Protein AF-B3MUT7-F1 (afdb_monomer_lite)

Structure (mmCIF, N/CA/C/O backbone):
data_AF-B3MUT7-F1
#
_entry.id   AF-B3MUT7-F1
#
loop_
_atom_site.group_PDB
_atom_site.id
_atom_site.type_symbol
_atom_site.label_atom_id
_atom_site.label_alt_id
_atom_site.label_comp_id
_atom_site.label_asym_id
_atom_site.label_entity_id
_atom_site.label_seq_id
_atom_site.pdbx_PDB_ins_code
_atom_site.Cartn_x
_atom_site.Cartn_y
_atom_site.Cartn_z
_atom_site.occupancy
_atom_site.B_iso_or_equiv
_atom_site.auth_seq_id
_atom_site.auth_comp_id
_atom_site.auth_asym_id
_atom_site.auth_atom_id
_atom_site.pdbx_PDB_model_num
ATOM 1 N N . MET A 1 1 ? -17.069 1.556 3.441 1.00 65.88 1 MET A N 1
ATOM 2 C CA . MET A 1 1 ? -17.198 0.106 3.203 1.00 65.88 1 MET A CA 1
ATOM 3 C C . MET A 1 1 ? -17.331 -0.627 4.533 1.00 65.88 1 MET A C 1
ATOM 5 O O . MET A 1 1 ? -16.727 -0.153 5.496 1.00 65.88 1 MET A O 1
ATOM 9 N N . ASP A 1 2 ? -18.060 -1.745 4.639 1.00 76.25 2 ASP A N 1
ATOM 10 C CA . ASP A 1 2 ? -17.942 -2.588 5.842 1.00 76.25 2 ASP A CA 1
ATOM 11 C C . ASP A 1 2 ? -16.495 -3.111 5.924 1.00 76.25 2 ASP A C 1
ATOM 13 O O . ASP A 1 2 ? -15.992 -3.747 4.998 1.00 76.25 2 ASP A O 1
ATOM 17 N N . GLY A 1 3 ? -15.793 -2.845 7.031 1.00 78.06 3 GLY A N 1
ATOM 18 C CA . GLY A 1 3 ? -14.363 -3.165 7.161 1.00 78.06 3 GLY A CA 1
ATOM 19 C C . GLY A 1 3 ? -14.024 -4.652 6.986 1.00 78.06 3 GLY A C 1
ATOM 20 O O . GLY A 1 3 ? -12.907 -5.013 6.615 1.00 78.06 3 GLY A O 1
ATOM 21 N N . LEU A 1 4 ? -15.018 -5.518 7.195 1.00 78.81 4 LEU A N 1
ATOM 22 C CA . LEU A 1 4 ? -14.934 -6.948 6.914 1.00 78.81 4 LEU A CA 1
ATOM 23 C C . LEU A 1 4 ? -14.751 -7.232 5.420 1.00 78.81 4 LEU A C 1
ATOM 25 O O . LEU A 1 4 ? -13.951 -8.096 5.077 1.00 78.81 4 LEU A O 1
ATOM 29 N N . ALA A 1 5 ? -15.425 -6.493 4.536 1.00 77.62 5 ALA A N 1
ATOM 30 C CA . ALA A 1 5 ? -15.313 -6.697 3.095 1.00 77.62 5 ALA A CA 1
ATOM 31 C C . ALA A 1 5 ? -13.893 -6.403 2.599 1.00 77.62 5 ALA A C 1
ATOM 33 O O . ALA A 1 5 ? -13.324 -7.179 1.834 1.00 77.62 5 ALA A O 1
ATOM 34 N N . VAL A 1 6 ? -13.280 -5.333 3.114 1.00 78.81 6 VAL A N 1
ATOM 35 C CA . VAL A 1 6 ? -11.901 -4.962 2.770 1.00 78.81 6 VAL A CA 1
ATOM 36 C C . VAL A 1 6 ? -10.895 -5.968 3.327 1.00 78.81 6 VAL A C 1
ATOM 38 O O . VAL A 1 6 ? -9.948 -6.328 2.635 1.00 78.81 6 VAL A O 1
ATOM 41 N N . MET A 1 7 ? -11.101 -6.463 4.553 1.00 80.00 7 MET A N 1
ATOM 42 C CA . MET A 1 7 ? -10.247 -7.508 5.135 1.00 80.00 7 MET A CA 1
ATOM 43 C C . MET A 1 7 ? -10.312 -8.811 4.336 1.00 80.00 7 MET A C 1
ATOM 45 O O . MET A 1 7 ? -9.281 -9.434 4.091 1.00 80.00 7 MET A O 1
ATOM 49 N N . VAL A 1 8 ? -11.511 -9.210 3.908 1.00 80.69 8 VAL A N 1
ATOM 50 C CA . VAL A 1 8 ? -11.721 -10.408 3.090 1.00 80.69 8 VAL A CA 1
ATOM 51 C C . VAL A 1 8 ? -11.080 -10.239 1.712 1.00 80.69 8 VAL A C 1
ATOM 53 O O . VAL A 1 8 ? -10.351 -11.127 1.278 1.00 80.69 8 VAL A O 1
ATOM 56 N N . ALA A 1 9 ? -11.263 -9.087 1.059 1.00 77.94 9 ALA A N 1
ATOM 57 C CA . ALA A 1 9 ? -10.602 -8.786 -0.210 1.00 77.94 9 ALA A CA 1
ATOM 58 C C . ALA A 1 9 ? -9.069 -8.811 -0.073 1.00 77.94 9 ALA A C 1
ATOM 60 O O . ALA A 1 9 ? -8.394 -9.493 -0.839 1.00 77.94 9 ALA A O 1
ATOM 61 N N . ALA A 1 10 ? -8.516 -8.168 0.963 1.00 78.75 10 ALA A N 1
ATOM 62 C CA . ALA A 1 10 ? -7.081 -8.196 1.248 1.00 78.75 10 ALA A CA 1
ATOM 63 C C . ALA A 1 10 ? -6.559 -9.625 1.458 1.00 78.75 10 ALA A C 1
ATOM 65 O O . ALA A 1 10 ? -5.491 -9.973 0.960 1.00 78.75 10 ALA A O 1
ATOM 66 N N . PHE A 1 11 ? -7.313 -10.461 2.174 1.00 81.94 11 PHE A N 1
ATOM 67 C CA . PHE A 1 11 ? -6.962 -11.858 2.405 1.00 81.94 11 PHE A CA 1
ATOM 68 C C . PHE A 1 11 ? -6.945 -12.674 1.106 1.00 81.94 11 PHE A C 1
ATOM 70 O O . PHE A 1 11 ? -6.004 -13.432 0.875 1.00 81.94 11 PHE A O 1
ATOM 77 N N . PHE A 1 12 ? -7.924 -12.477 0.222 1.00 78.62 12 PHE A N 1
ATOM 78 C CA . PHE A 1 12 ? -7.935 -13.119 -1.095 1.00 78.62 12 PHE A CA 1
ATOM 79 C C . PHE A 1 12 ? -6.779 -12.654 -1.988 1.00 78.62 12 PHE A C 1
ATOM 81 O O . PHE A 1 12 ? -6.145 -13.486 -2.638 1.00 78.62 12 PHE A O 1
ATOM 88 N N . GLN A 1 13 ? -6.435 -11.362 -1.953 1.00 74.62 13 GLN A N 1
ATOM 89 C CA . GLN A 1 13 ? -5.255 -10.838 -2.647 1.00 74.62 13 GLN A CA 1
ATOM 90 C C . GLN A 1 13 ? -3.949 -11.450 -2.107 1.00 74.62 13 GLN A C 1
ATOM 92 O O . GLN A 1 13 ? -3.068 -11.808 -2.884 1.00 74.62 13 GLN A O 1
ATOM 97 N N . LEU A 1 14 ? -3.827 -11.607 -0.783 1.00 72.50 14 LEU A N 1
ATOM 98 C CA . LEU A 1 14 ? -2.668 -12.228 -0.123 1.00 72.50 14 LEU A CA 1
ATOM 99 C C . LEU A 1 14 ? -2.504 -13.709 -0.474 1.00 72.50 14 LEU A C 1
ATOM 101 O O . LEU A 1 14 ? -1.380 -14.196 -0.576 1.00 72.50 14 LEU A O 1
ATOM 105 N N . LEU A 1 15 ? -3.618 -14.415 -0.668 1.00 74.00 15 LEU A N 1
ATOM 106 C CA . LEU A 1 15 ? -3.629 -15.802 -1.129 1.00 74.00 15 LEU A CA 1
ATOM 107 C C . LEU A 1 15 ? -3.179 -15.946 -2.592 1.00 74.00 15 LEU A C 1
ATOM 109 O O . LEU A 1 15 ? -2.966 -17.068 -3.045 1.00 74.00 15 LEU A O 1
ATOM 113 N N . GLY A 1 16 ? -3.017 -14.840 -3.329 1.00 64.44 16 GLY A N 1
ATOM 114 C CA . GLY A 1 16 ? -2.611 -14.860 -4.734 1.00 64.44 16 GLY A CA 1
ATOM 115 C C . GLY A 1 16 ? -3.680 -15.440 -5.661 1.00 64.44 16 GLY A C 1
ATOM 116 O O . GLY A 1 16 ? -3.359 -15.901 -6.754 1.00 64.44 16 GLY A O 1
ATOM 117 N N . GLY A 1 17 ? -4.943 -15.455 -5.223 1.00 61.91 17 GLY A N 1
ATOM 118 C CA . GLY A 1 17 ? -6.057 -15.917 -6.040 1.00 61.91 17 GLY A CA 1
ATOM 119 C C . GLY A 1 17 ? -6.424 -14.864 -7.078 1.00 61.91 17 GLY A C 1
ATOM 120 O O . GLY A 1 17 ? -6.954 -13.815 -6.724 1.00 61.91 17 GLY A O 1
ATOM 121 N N . ALA A 1 18 ? -6.159 -15.145 -8.352 1.00 64.31 18 ALA A N 1
ATOM 122 C CA . ALA A 1 18 ? -6.729 -14.387 -9.458 1.00 64.31 18 ALA A CA 1
ATOM 123 C C . ALA A 1 18 ? -8.098 -15.001 -9.792 1.00 64.31 18 ALA A C 1
ATOM 125 O O . ALA A 1 18 ? -8.166 -16.144 -10.250 1.00 64.31 18 ALA A O 1
ATOM 126 N N . PHE A 1 19 ? -9.183 -14.296 -9.467 1.00 65.75 19 PHE A N 1
ATOM 127 C CA . PHE A 1 19 ? -10.543 -14.830 -9.593 1.00 65.75 19 PHE A CA 1
ATOM 128 C C . PHE A 1 19 ? -11.191 -14.445 -10.922 1.00 65.75 19 PHE A C 1
ATOM 130 O O . PHE A 1 19 ? -11.889 -15.272 -11.510 1.00 65.75 19 PHE A O 1
ATOM 137 N N . PHE A 1 20 ? -10.975 -13.214 -11.396 1.00 68.62 20 PHE A N 1
ATOM 138 C CA . PHE A 1 20 ? -11.646 -12.693 -12.590 1.00 68.62 20 PHE A CA 1
ATOM 139 C C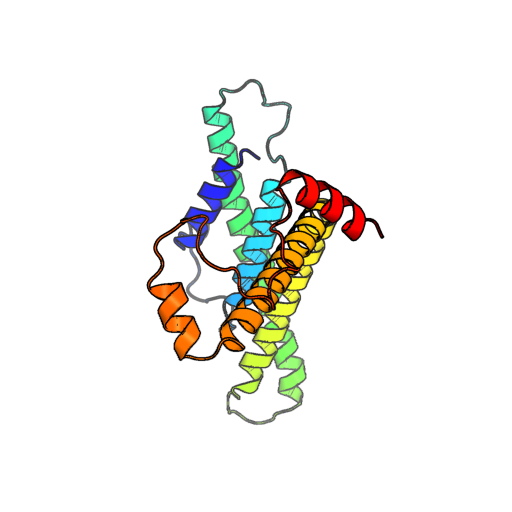 . PHE A 1 20 ? -10.743 -12.656 -13.821 1.00 68.62 20 PHE A C 1
ATOM 141 O O . PHE A 1 20 ? -11.210 -12.911 -14.930 1.00 68.62 20 PHE A O 1
ATOM 148 N N . PHE A 1 21 ? -9.455 -12.376 -13.646 1.00 67.50 21 PHE A N 1
ATOM 149 C CA . PHE A 1 21 ? -8.488 -12.284 -14.728 1.00 67.50 21 PHE A CA 1
ATOM 150 C C . PHE A 1 21 ? -7.410 -13.341 -14.539 1.00 67.50 21 PHE A C 1
ATOM 152 O O . PHE A 1 21 ? -6.617 -13.276 -13.607 1.00 67.50 21 PHE A O 1
ATOM 159 N N . ALA A 1 22 ? -7.341 -14.311 -15.453 1.00 62.62 22 ALA A N 1
ATOM 160 C CA . ALA A 1 22 ? -6.232 -15.253 -15.475 1.00 62.62 22 ALA A CA 1
ATOM 161 C C . ALA A 1 22 ? -4.920 -14.463 -15.581 1.00 62.62 22 ALA A C 1
ATOM 163 O O . ALA A 1 22 ? -4.698 -13.752 -16.564 1.00 62.62 22 ALA A O 1
ATOM 164 N N . GLN A 1 23 ? -4.073 -14.557 -14.554 1.00 57.47 23 GLN A N 1
ATOM 165 C CA . GLN A 1 23 ? -2.772 -13.907 -14.562 1.00 57.47 23 GLN A CA 1
ATOM 166 C C . GLN A 1 23 ? -1.944 -14.535 -15.676 1.00 57.47 23 GLN A C 1
ATOM 168 O O . GLN A 1 23 ? -1.456 -15.657 -15.551 1.00 57.47 23 GLN A O 1
ATOM 173 N N . THR A 1 24 ? -1.847 -13.826 -16.802 1.00 55.16 24 THR A N 1
ATOM 174 C CA . THR A 1 24 ? -1.033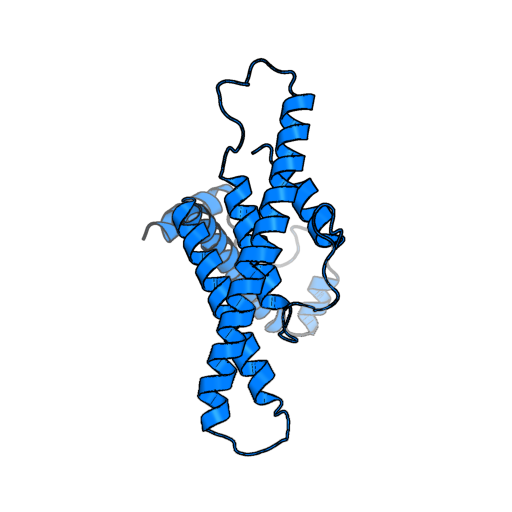 -14.252 -17.934 1.00 55.16 24 THR A CA 1
ATOM 175 C C . THR A 1 24 ? 0.389 -14.454 -17.438 1.00 55.16 24 THR A C 1
ATOM 177 O O . THR A 1 24 ? 0.919 -13.616 -16.709 1.00 55.16 24 THR A O 1
ATOM 180 N N . THR A 1 25 ? 0.984 -15.575 -17.831 1.00 51.53 25 THR A N 1
ATOM 181 C CA . THR A 1 25 ? 2.304 -16.085 -17.428 1.00 51.53 25 THR A CA 1
ATOM 182 C C . THR A 1 25 ? 3.441 -15.057 -17.556 1.00 51.53 25 THR A C 1
ATOM 184 O O . THR A 1 25 ? 4.493 -15.209 -16.934 1.00 51.53 25 THR A O 1
ATOM 187 N N . ASP A 1 26 ? 3.204 -13.966 -18.283 1.00 51.81 26 ASP A N 1
ATOM 188 C CA . ASP A 1 26 ? 4.012 -12.753 -18.299 1.00 51.81 26 ASP A CA 1
ATOM 189 C C . ASP A 1 26 ? 3.850 -11.969 -16.991 1.00 51.81 26 ASP A C 1
ATOM 191 O O . ASP A 1 26 ? 3.145 -10.955 -16.924 1.00 51.81 26 ASP A O 1
ATOM 195 N N . ARG A 1 27 ? 4.526 -12.435 -15.932 1.00 58.62 27 ARG A N 1
ATOM 196 C CA . ARG A 1 27 ? 4.729 -11.648 -14.709 1.00 58.62 27 ARG A CA 1
ATOM 197 C C . ARG A 1 27 ? 5.101 -10.217 -15.097 1.00 58.62 27 ARG A C 1
ATOM 199 O O . ARG A 1 27 ? 6.040 -10.008 -15.867 1.00 58.62 27 ARG A O 1
ATOM 206 N N . CYS A 1 28 ? 4.329 -9.252 -14.602 1.00 63.16 28 CYS A N 1
ATOM 207 C CA . CYS A 1 28 ? 4.547 -7.832 -14.840 1.00 63.16 28 CYS A CA 1
ATOM 208 C C . CYS A 1 28 ? 5.970 -7.469 -14.428 1.00 63.16 28 CYS A C 1
ATOM 210 O O . CYS A 1 28 ? 6.208 -7.359 -13.243 1.00 63.16 28 CYS A O 1
ATOM 212 N N . SER A 1 29 ? 6.873 -7.344 -15.411 1.00 58.25 29 SER A N 1
ATOM 213 C CA . SER A 1 29 ? 8.315 -7.097 -15.268 1.00 58.25 29 SER A CA 1
ATOM 214 C C . SER A 1 29 ? 9.046 -8.026 -14.266 1.00 58.25 29 SER A C 1
ATOM 216 O O . SER A 1 29 ? 8.493 -8.529 -13.297 1.00 58.25 29 SER A O 1
ATOM 218 N N . PRO A 1 30 ? 10.347 -8.304 -14.427 1.00 59.12 30 PRO A N 1
ATOM 219 C CA . PRO A 1 30 ? 11.094 -9.013 -13.388 1.00 59.12 30 PRO A CA 1
ATOM 220 C C . PRO A 1 30 ? 11.340 -8.169 -12.125 1.00 59.12 30 PRO A C 1
ATOM 222 O O . PRO A 1 30 ? 12.111 -8.612 -11.287 1.00 59.12 30 PRO A O 1
ATOM 225 N N . ALA A 1 31 ? 10.775 -6.964 -11.994 1.00 59.97 31 ALA A N 1
ATOM 226 C CA . ALA A 1 31 ? 11.121 -6.000 -10.952 1.00 59.97 31 ALA A CA 1
ATOM 227 C C . ALA A 1 31 ? 10.665 -6.451 -9.541 1.00 59.97 31 ALA A C 1
ATOM 229 O O . ALA A 1 31 ? 9.773 -7.291 -9.395 1.00 59.97 31 ALA A O 1
ATOM 230 N N . PRO A 1 32 ? 11.295 -5.933 -8.466 1.00 60.66 32 PRO A N 1
ATOM 231 C CA . PRO A 1 32 ? 10.998 -6.362 -7.103 1.00 60.66 32 PRO A CA 1
ATOM 232 C C . PRO A 1 32 ? 9.542 -6.084 -6.712 1.00 60.66 32 PRO A C 1
ATOM 234 O O . PRO A 1 32 ? 9.029 -4.976 -6.867 1.00 60.66 32 PRO A O 1
ATOM 237 N N . THR A 1 33 ? 8.908 -7.077 -6.087 1.00 71.38 33 THR A N 1
ATOM 238 C CA . THR A 1 33 ? 7.478 -7.067 -5.736 1.00 71.38 33 THR A CA 1
ATOM 239 C C . THR A 1 33 ? 7.071 -5.958 -4.762 1.00 71.38 33 THR A C 1
ATOM 241 O O . THR A 1 33 ? 5.884 -5.672 -4.636 1.00 71.38 33 THR A O 1
ATOM 244 N N . LEU A 1 34 ? 8.017 -5.289 -4.095 1.00 74.00 34 LEU A N 1
ATOM 245 C CA . LEU A 1 34 ? 7.761 -4.244 -3.094 1.00 74.00 34 LEU A CA 1
ATOM 246 C C . LEU A 1 34 ? 6.860 -3.105 -3.599 1.00 74.00 34 LEU A C 1
ATOM 248 O O . LEU A 1 34 ? 6.006 -2.640 -2.847 1.00 74.00 34 LEU A O 1
ATOM 252 N N . GLY A 1 35 ? 7.013 -2.672 -4.855 1.00 77.50 35 GLY A N 1
ATOM 253 C CA . GLY A 1 35 ? 6.156 -1.628 -5.427 1.00 77.50 35 GLY A CA 1
ATOM 254 C C . GLY A 1 35 ? 4.689 -2.063 -5.509 1.00 77.50 35 GLY A C 1
ATOM 255 O O . GLY A 1 35 ? 3.797 -1.322 -5.093 1.00 77.50 35 GLY A O 1
ATOM 256 N N . SER A 1 36 ? 4.447 -3.305 -5.945 1.00 80.88 36 SER A N 1
ATOM 257 C CA . SER A 1 36 ? 3.094 -3.864 -6.056 1.00 80.88 36 SER A CA 1
ATOM 258 C C . SER A 1 36 ? 2.392 -3.935 -4.699 1.00 80.88 36 SER A C 1
ATOM 260 O O . SER A 1 36 ? 1.214 -3.606 -4.599 1.00 80.88 36 SER A O 1
ATOM 262 N N . TRP A 1 37 ? 3.129 -4.250 -3.628 1.00 81.31 37 TRP A N 1
ATOM 263 C CA . TRP A 1 37 ? 2.605 -4.257 -2.262 1.00 81.31 37 TRP A CA 1
ATOM 264 C C . TRP A 1 37 ? 2.175 -2.867 -1.793 1.00 81.31 37 TRP A C 1
ATOM 266 O O . TRP A 1 37 ? 1.125 -2.732 -1.166 1.00 81.31 37 TRP A O 1
ATOM 276 N N . LEU A 1 38 ? 2.955 -1.827 -2.106 1.00 83.88 38 LEU A N 1
ATOM 277 C CA . LEU A 1 38 ? 2.588 -0.448 -1.774 1.00 83.88 38 LEU A CA 1
ATOM 278 C C . LEU A 1 38 ? 1.341 0.003 -2.531 1.00 83.88 38 LEU A C 1
ATOM 280 O O . LEU A 1 38 ? 0.463 0.634 -1.944 1.00 83.88 38 LEU A O 1
ATOM 284 N N . PHE A 1 39 ? 1.238 -0.349 -3.810 1.00 83.94 39 PHE A N 1
ATOM 285 C CA . PHE A 1 39 ? 0.062 -0.038 -4.614 1.00 83.94 39 PHE A CA 1
ATOM 286 C C . PHE A 1 39 ? -1.185 -0.800 -4.143 1.00 83.94 39 PHE A C 1
ATOM 288 O O . PHE A 1 39 ? -2.271 -0.227 -4.042 1.00 83.94 39 PHE A O 1
ATOM 295 N N . LEU A 1 40 ? -1.036 -2.073 -3.781 1.00 83.56 40 LEU A N 1
ATOM 296 C CA . LEU A 1 40 ? -2.104 -2.886 -3.196 1.00 83.56 40 LEU A CA 1
ATOM 297 C C . LEU A 1 40 ? -2.571 -2.274 -1.865 1.00 83.56 40 LEU A C 1
ATOM 299 O O . LEU A 1 40 ? -3.764 -2.100 -1.628 1.00 83.56 40 LEU A O 1
ATOM 303 N N . LEU A 1 41 ? -1.637 -1.836 -1.021 1.00 83.88 41 LEU A N 1
ATOM 304 C CA . LEU A 1 41 ? -1.976 -1.137 0.215 1.00 83.88 41 LEU A CA 1
ATOM 305 C C . LEU A 1 41 ? -2.708 0.189 -0.053 1.00 83.88 41 LEU A C 1
ATOM 307 O O . LEU A 1 41 ? -3.669 0.507 0.648 1.00 83.88 41 LEU A O 1
ATOM 311 N N . ALA A 1 42 ? -2.280 0.951 -1.063 1.00 86.00 42 ALA A N 1
ATOM 312 C CA . ALA A 1 42 ? -2.922 2.204 -1.455 1.00 86.00 42 ALA A CA 1
ATOM 313 C C . ALA A 1 42 ? -4.360 1.979 -1.933 1.00 86.00 42 ALA A C 1
ATOM 315 O O . ALA A 1 42 ? -5.277 2.658 -1.479 1.00 86.00 42 ALA A O 1
ATOM 316 N N . THR A 1 43 ? -4.570 0.990 -2.797 1.00 85.25 43 THR A N 1
ATOM 317 C CA . THR A 1 43 ? -5.901 0.640 -3.309 1.00 85.25 43 THR A CA 1
ATOM 318 C C . THR A 1 43 ? -6.817 0.129 -2.201 1.00 85.25 43 THR A C 1
ATOM 320 O O . THR A 1 43 ? -7.944 0.599 -2.099 1.00 85.25 43 THR A O 1
ATOM 323 N N . LEU A 1 44 ? -6.335 -0.725 -1.292 1.00 84.50 44 LEU A N 1
ATOM 324 C CA . LEU A 1 44 ? -7.103 -1.146 -0.113 1.00 84.50 44 LEU A CA 1
ATOM 325 C C . LEU A 1 44 ? -7.520 0.035 0.768 1.00 84.50 44 LEU A C 1
ATOM 327 O O . LEU A 1 44 ? -8.649 0.081 1.251 1.00 84.50 44 LEU A O 1
ATOM 331 N N . ARG A 1 45 ? -6.617 0.998 0.982 1.00 83.06 45 ARG A N 1
ATOM 332 C CA . ARG A 1 45 ? -6.921 2.211 1.752 1.00 83.06 45 ARG A CA 1
ATOM 333 C C . ARG A 1 45 ? -7.963 3.079 1.068 1.00 83.06 45 ARG A C 1
ATOM 335 O O . ARG A 1 45 ? -8.868 3.555 1.742 1.00 83.06 45 ARG A O 1
ATOM 342 N N . TYR A 1 46 ? -7.854 3.237 -0.245 1.00 84.81 46 TYR A N 1
ATOM 343 C CA . TYR A 1 46 ? -8.851 3.937 -1.040 1.00 84.81 46 TYR A CA 1
ATOM 344 C C . TYR A 1 46 ? -10.221 3.250 -0.951 1.00 84.81 46 TYR A C 1
ATOM 346 O O . TYR A 1 46 ? -11.216 3.900 -0.648 1.00 84.81 46 TYR A O 1
ATOM 354 N N . LEU A 1 47 ? -10.274 1.925 -1.124 1.00 84.06 47 LEU A N 1
ATOM 355 C CA . LEU A 1 47 ? -11.516 1.154 -1.021 1.00 84.06 47 LEU A CA 1
ATOM 356 C C . LEU A 1 47 ? -12.138 1.214 0.376 1.00 84.06 47 LEU A C 1
ATOM 358 O O . LEU A 1 47 ? -13.357 1.201 0.500 1.00 84.06 47 LEU A O 1
ATOM 362 N N . TRP A 1 48 ? -11.322 1.285 1.429 1.00 82.31 48 TRP A N 1
ATOM 363 C CA . TRP A 1 48 ? -11.827 1.423 2.793 1.00 82.31 48 TRP A CA 1
ATOM 364 C C . TRP A 1 48 ? -12.637 2.710 2.980 1.00 82.31 48 TRP A C 1
ATOM 366 O O . TRP A 1 48 ? -13.683 2.692 3.636 1.00 82.31 48 TRP A O 1
ATOM 376 N N . ASP A 1 49 ? -12.154 3.806 2.398 1.00 81.56 49 ASP A N 1
ATOM 377 C CA . ASP A 1 49 ? -12.762 5.130 2.515 1.00 81.56 49 ASP A CA 1
ATOM 378 C C . ASP A 1 49 ? -13.958 5.306 1.568 1.00 81.56 49 ASP A C 1
ATOM 380 O O . ASP A 1 49 ? -14.991 5.874 1.930 1.00 81.56 49 ASP A O 1
ATOM 384 N N . VAL A 1 50 ? -13.874 4.736 0.365 1.00 81.06 50 VAL A N 1
ATOM 385 C CA . VAL A 1 50 ? -14.946 4.834 -0.625 1.00 81.06 50 VAL A CA 1
ATOM 386 C C . VAL A 1 50 ? -16.140 3.960 -0.233 1.00 81.06 50 VAL A C 1
ATOM 388 O O . VAL A 1 50 ? -16.058 2.749 -0.026 1.00 81.06 50 VAL A O 1
ATOM 391 N N . SER A 1 51 ? -17.317 4.578 -0.181 1.00 76.31 51 SER A N 1
ATOM 392 C CA . SER A 1 51 ? -18.593 3.865 -0.117 1.00 76.31 51 SER A CA 1
ATOM 393 C C . SER A 1 51 ? -19.048 3.529 -1.538 1.00 76.31 51 SER A C 1
ATOM 395 O O . SER A 1 51 ? -19.685 4.329 -2.211 1.00 76.31 51 SER A O 1
ATOM 397 N N . ILE A 1 52 ? -18.696 2.330 -2.013 1.00 73.69 52 ILE A N 1
ATOM 398 C CA . ILE A 1 52 ? -19.066 1.864 -3.364 1.00 73.69 52 ILE A CA 1
ATOM 399 C C . ILE A 1 52 ? -20.588 1.677 -3.490 1.00 73.69 52 ILE A C 1
ATOM 401 O O . ILE A 1 52 ? -21.146 1.766 -4.582 1.00 73.69 52 ILE A O 1
ATOM 405 N N . TYR A 1 53 ? -21.280 1.428 -2.376 1.00 75.56 53 TYR A N 1
ATOM 406 C CA . TYR A 1 53 ? -22.699 1.106 -2.398 1.00 75.56 53 TYR A CA 1
ATOM 407 C C . TYR A 1 53 ? -23.587 2.361 -2.541 1.00 75.56 53 TYR A C 1
ATOM 409 O O . TYR A 1 53 ? -23.581 3.215 -1.648 1.00 75.56 53 TYR A O 1
ATOM 417 N N . PRO A 1 54 ? -24.403 2.485 -3.609 1.00 74.25 54 PRO A N 1
ATOM 418 C CA . PRO A 1 54 ? -25.279 3.636 -3.787 1.00 74.25 54 PRO A CA 1
ATOM 419 C C . PRO A 1 54 ? -26.383 3.645 -2.726 1.00 74.25 54 PRO A C 1
ATOM 421 O O . PRO A 1 54 ? -27.087 2.649 -2.544 1.00 74.25 54 PRO A O 1
ATOM 424 N N . GLN A 1 55 ? -26.632 4.804 -2.107 1.00 76.75 55 GLN A N 1
ATOM 425 C CA . GLN A 1 55 ? -27.699 4.969 -1.104 1.00 76.75 55 GLN A CA 1
ATOM 426 C C . GLN A 1 55 ? -29.090 4.549 -1.615 1.00 76.75 55 GLN A C 1
ATOM 428 O O . GLN A 1 55 ? -29.955 4.165 -0.832 1.00 76.75 55 GLN A O 1
ATOM 433 N N . ARG A 1 56 ? -29.308 4.558 -2.936 1.00 77.50 56 ARG A N 1
ATOM 434 C CA . ARG A 1 56 ? -30.583 4.184 -3.562 1.00 77.50 56 ARG A CA 1
ATOM 435 C C . ARG A 1 56 ? -30.952 2.702 -3.381 1.00 77.50 56 ARG A C 1
ATOM 437 O O . ARG A 1 56 ? -32.134 2.367 -3.405 1.00 77.50 56 ARG A O 1
ATOM 444 N N . PHE A 1 57 ? -29.976 1.819 -3.163 1.00 76.25 57 PHE A N 1
ATOM 445 C CA . PHE A 1 57 ? -30.204 0.376 -3.002 1.00 76.25 57 PHE A CA 1
ATOM 446 C C . PHE A 1 57 ? -30.170 -0.090 -1.541 1.00 76.25 57 PHE A C 1
ATOM 448 O O . PHE A 1 57 ? -30.072 -1.285 -1.269 1.00 76.25 57 PHE A O 1
ATOM 455 N N . ASN A 1 58 ? -30.288 0.832 -0.583 1.00 78.75 58 ASN A N 1
ATOM 456 C CA . ASN A 1 58 ? -30.226 0.525 0.852 1.00 78.75 58 ASN A CA 1
ATOM 457 C C . ASN A 1 58 ? -31.459 -0.242 1.387 1.00 78.75 58 ASN A C 1
ATOM 459 O O . ASN A 1 58 ? -31.577 -0.477 2.583 1.00 78.75 58 ASN A O 1
ATOM 463 N N . HIS A 1 59 ? -32.401 -0.604 0.510 1.00 84.00 59 HIS A N 1
ATOM 464 C CA . HIS A 1 59 ? -33.606 -1.367 0.843 1.00 84.00 59 HIS A CA 1
ATOM 465 C C . HIS A 1 59 ? -33.392 -2.891 0.801 1.00 84.00 59 HIS A C 1
ATOM 467 O O . HIS A 1 59 ? -34.264 -3.641 1.234 1.00 84.00 59 HIS A O 1
ATOM 473 N N . MET A 1 60 ? -32.265 -3.365 0.260 1.00 83.06 60 MET A N 1
ATOM 474 C CA . MET A 1 60 ? -31.937 -4.792 0.222 1.00 83.06 60 MET A CA 1
ATOM 475 C C . MET A 1 60 ? -31.384 -5.287 1.562 1.00 83.06 60 MET A C 1
ATOM 477 O O . MET A 1 60 ? -30.845 -4.528 2.363 1.00 83.06 60 MET A O 1
ATOM 481 N N . GLY A 1 61 ? -31.510 -6.594 1.807 1.00 87.38 61 GLY A N 1
ATOM 482 C CA . GLY A 1 61 ? -30.991 -7.220 3.019 1.00 87.38 61 GLY A CA 1
ATOM 483 C C . GLY A 1 61 ? -29.473 -7.058 3.150 1.00 87.38 61 GLY A C 1
ATOM 484 O O . GLY A 1 61 ? -28.734 -7.207 2.176 1.00 87.38 61 GLY A O 1
ATOM 485 N N . ARG A 1 62 ? -29.006 -6.830 4.383 1.00 83.88 62 ARG A N 1
ATOM 486 C CA . ARG A 1 62 ? -27.592 -6.567 4.709 1.00 83.88 62 ARG A CA 1
ATOM 487 C C . ARG A 1 62 ? -26.617 -7.607 4.140 1.00 83.88 62 ARG A C 1
ATOM 489 O O . ARG A 1 62 ? -25.518 -7.254 3.733 1.00 83.88 62 ARG A O 1
ATOM 496 N N . GLY A 1 63 ? -27.021 -8.879 4.073 1.00 85.69 63 GLY A N 1
ATOM 497 C CA . GLY A 1 63 ? -26.193 -9.948 3.503 1.00 85.69 63 GLY A CA 1
ATOM 498 C C . GLY A 1 63 ? -25.927 -9.786 2.002 1.00 85.69 63 GLY A C 1
ATOM 499 O O . GLY A 1 63 ? -24.794 -9.956 1.561 1.00 85.69 63 GLY A O 1
ATOM 500 N N . TRP A 1 64 ? -26.942 -9.398 1.224 1.00 85.94 64 TRP A N 1
ATOM 501 C CA . TRP A 1 64 ? -26.797 -9.156 -0.216 1.00 85.94 64 TRP A CA 1
ATOM 502 C C . TRP A 1 64 ? -25.938 -7.927 -0.501 1.00 85.94 64 TRP A C 1
ATOM 504 O O . TRP A 1 64 ? -25.073 -7.970 -1.373 1.00 85.94 64 TRP A O 1
ATOM 514 N N . GLN A 1 65 ? -26.130 -6.863 0.278 1.00 84.69 65 GLN A N 1
ATOM 515 C CA . GLN A 1 65 ? -25.307 -5.659 0.202 1.00 84.69 65 GLN A CA 1
ATOM 516 C C . GLN A 1 65 ? -23.828 -5.976 0.451 1.00 84.69 65 GLN A C 1
ATOM 518 O O . GLN A 1 65 ? -22.980 -5.609 -0.359 1.00 84.69 65 GLN A O 1
ATOM 523 N N . LEU A 1 66 ? -23.533 -6.728 1.516 1.00 84.38 66 LEU A N 1
ATOM 524 C CA . LEU A 1 66 ? -22.171 -7.129 1.866 1.00 84.38 66 LEU A CA 1
ATOM 525 C C . LEU A 1 66 ? -21.548 -8.037 0.795 1.00 84.38 66 LEU A C 1
ATOM 527 O O . LEU A 1 66 ? -20.369 -7.900 0.480 1.00 84.38 66 LEU A O 1
ATOM 531 N N . MET A 1 67 ? -22.335 -8.925 0.182 1.00 85.56 67 MET A N 1
ATOM 532 C CA . MET A 1 67 ? -21.846 -9.777 -0.903 1.00 85.56 67 MET A CA 1
ATOM 533 C C . MET A 1 67 ? -21.462 -8.986 -2.153 1.00 85.56 67 MET A C 1
ATOM 535 O O . MET A 1 67 ? -20.383 -9.202 -2.703 1.00 85.56 67 MET A O 1
ATOM 539 N N . ILE A 1 68 ? -22.311 -8.047 -2.575 1.00 86.62 68 ILE A N 1
ATOM 540 C CA . ILE A 1 68 ? -22.024 -7.168 -3.717 1.00 86.62 68 ILE A CA 1
ATOM 541 C C . ILE A 1 68 ? -20.799 -6.300 -3.419 1.00 86.62 68 ILE A C 1
ATOM 543 O O . ILE A 1 68 ? -19.939 -6.135 -4.280 1.00 86.62 68 ILE A O 1
ATOM 547 N N . GLU A 1 69 ? -20.696 -5.785 -2.194 1.00 86.69 69 GLU A N 1
ATOM 548 C CA . GLU A 1 69 ? -19.575 -4.961 -1.753 1.00 86.69 69 GLU A CA 1
ATOM 549 C C . GLU A 1 69 ? -18.249 -5.736 -1.794 1.00 86.69 69 GLU A C 1
ATOM 551 O O . GLU A 1 69 ? -17.276 -5.219 -2.336 1.00 86.69 69 GLU A O 1
ATOM 556 N N . ILE A 1 70 ? -18.214 -6.994 -1.330 1.00 85.12 70 ILE A N 1
ATOM 557 C CA . ILE A 1 70 ? -17.028 -7.866 -1.427 1.00 85.12 70 ILE A CA 1
ATOM 558 C C . ILE A 1 70 ? -16.644 -8.127 -2.885 1.00 85.12 70 ILE A C 1
ATOM 560 O O . ILE A 1 70 ? -15.477 -7.980 -3.244 1.00 85.12 70 ILE A O 1
ATOM 564 N N . VAL A 1 71 ? -17.604 -8.513 -3.730 1.00 87.19 71 VAL A N 1
ATOM 565 C CA . VAL A 1 71 ? -17.331 -8.837 -5.140 1.00 87.19 71 VAL A CA 1
ATOM 566 C C . VAL A 1 71 ? -16.809 -7.609 -5.884 1.00 87.19 71 VAL A C 1
ATOM 568 O O . VAL A 1 71 ? -15.806 -7.701 -6.590 1.00 87.19 71 VAL A O 1
ATOM 571 N N . ALA A 1 72 ? -17.432 -6.448 -5.674 1.00 86.31 72 ALA A N 1
ATOM 572 C CA . ALA A 1 72 ? -16.966 -5.188 -6.238 1.00 86.31 72 ALA A CA 1
ATOM 573 C C . ALA A 1 72 ? -15.574 -4.805 -5.711 1.00 86.31 72 ALA A C 1
ATOM 575 O O . ALA A 1 72 ? -14.751 -4.324 -6.487 1.00 86.31 72 ALA A O 1
ATOM 576 N N . ALA A 1 73 ? -15.286 -5.051 -4.426 1.00 86.56 73 ALA A N 1
ATOM 577 C CA . ALA A 1 73 ? -13.967 -4.809 -3.843 1.00 86.56 73 ALA A CA 1
ATOM 578 C C . ALA A 1 73 ? -12.885 -5.612 -4.561 1.00 86.56 73 ALA A C 1
ATOM 580 O O . ALA A 1 73 ? -11.915 -5.046 -5.057 1.00 86.56 73 ALA A O 1
ATOM 581 N N . ILE A 1 74 ? -13.078 -6.931 -4.631 1.00 86.00 74 ILE A N 1
ATOM 582 C CA . ILE A 1 74 ? -12.124 -7.860 -5.238 1.00 86.00 74 ILE A CA 1
ATOM 583 C C . ILE A 1 74 ? -11.906 -7.475 -6.700 1.00 86.00 74 ILE A C 1
ATOM 585 O O . ILE A 1 74 ? -10.763 -7.322 -7.125 1.00 86.00 74 ILE A O 1
ATOM 589 N N . PHE A 1 75 ? -12.993 -7.220 -7.433 1.00 87.12 75 PHE A N 1
ATOM 590 C CA . PHE A 1 75 ? -12.930 -6.816 -8.833 1.00 87.12 75 PHE A CA 1
ATOM 591 C C . PHE A 1 75 ? -12.149 -5.511 -9.037 1.00 87.12 75 PHE A C 1
ATOM 593 O O . PHE A 1 75 ? -11.289 -5.444 -9.911 1.00 87.12 75 PHE A O 1
ATOM 600 N N . LEU A 1 76 ? -12.401 -4.477 -8.227 1.00 87.38 76 LEU A N 1
ATOM 601 C CA . LEU A 1 76 ? -11.695 -3.197 -8.342 1.00 87.38 76 LEU A CA 1
ATOM 602 C C . LEU A 1 76 ? -10.213 -3.313 -7.989 1.00 87.38 76 LEU A C 1
ATOM 604 O O . LEU A 1 76 ? -9.388 -2.705 -8.671 1.00 87.38 76 LEU A O 1
ATOM 608 N N . VAL A 1 77 ? -9.856 -4.080 -6.954 1.00 86.44 77 VAL A N 1
ATOM 609 C CA . VAL A 1 77 ? -8.444 -4.285 -6.592 1.00 86.44 77 VAL A CA 1
ATOM 610 C C . VAL A 1 77 ? -7.733 -5.091 -7.679 1.00 86.44 77 VAL A C 1
ATOM 612 O O . VAL A 1 77 ? -6.624 -4.739 -8.082 1.00 86.44 77 VAL A O 1
ATOM 615 N N . GLU A 1 78 ? -8.366 -6.136 -8.208 1.00 85.19 78 GLU A N 1
ATOM 616 C CA . GLU A 1 78 ? -7.812 -6.938 -9.301 1.00 85.19 78 GLU A CA 1
ATOM 617 C C . GLU A 1 78 ? -7.631 -6.100 -10.575 1.00 85.19 78 GLU A C 1
ATOM 619 O O . GLU A 1 78 ? -6.548 -6.085 -11.157 1.00 85.19 78 GLU A O 1
ATOM 624 N N . LEU A 1 79 ? -8.632 -5.301 -10.951 1.00 86.31 79 LEU A N 1
ATOM 625 C CA . LEU A 1 79 ? -8.549 -4.390 -12.092 1.00 86.31 79 LEU A CA 1
ATOM 626 C C . LEU A 1 79 ? -7.456 -3.333 -11.892 1.00 86.31 79 LEU A C 1
ATOM 628 O O . LEU A 1 79 ? -6.657 -3.097 -12.798 1.00 86.31 79 LEU A O 1
ATOM 632 N N . ALA A 1 80 ? -7.372 -2.720 -10.710 1.00 85.94 80 ALA A N 1
ATOM 633 C CA . ALA A 1 80 ? -6.352 -1.719 -10.417 1.00 85.94 80 ALA A CA 1
ATOM 634 C C . ALA A 1 80 ? -4.938 -2.318 -10.474 1.00 85.94 80 ALA A C 1
ATOM 636 O O . ALA A 1 80 ? -4.037 -1.737 -11.075 1.00 85.94 80 ALA A O 1
ATOM 637 N N . THR A 1 81 ? -4.727 -3.488 -9.876 1.00 81.94 81 THR A N 1
ATOM 638 C CA . THR A 1 81 ? -3.412 -4.148 -9.882 1.00 81.94 81 THR A CA 1
ATOM 639 C C . THR A 1 81 ? -3.016 -4.640 -11.279 1.00 81.94 81 THR A C 1
ATOM 641 O O . THR A 1 81 ? -1.867 -4.478 -11.682 1.00 81.94 81 THR A O 1
ATOM 644 N N . MET A 1 82 ? -3.954 -5.159 -12.071 1.00 82.19 82 MET A N 1
ATOM 645 C CA . MET A 1 82 ? -3.655 -5.646 -13.421 1.00 82.19 82 MET A CA 1
ATOM 646 C C . MET A 1 82 ? -3.504 -4.532 -14.455 1.00 82.19 82 MET A C 1
ATOM 648 O O . MET A 1 82 ? -2.536 -4.521 -15.206 1.00 82.19 82 MET A O 1
ATOM 652 N N . PHE A 1 83 ? -4.444 -3.592 -14.532 1.00 83.88 83 PHE A N 1
ATOM 653 C CA . PHE A 1 83 ? -4.419 -2.572 -15.583 1.00 83.88 83 PHE A CA 1
ATOM 654 C C . PHE A 1 83 ? -3.566 -1.369 -15.197 1.00 83.88 83 PHE A C 1
ATOM 656 O O . PHE A 1 83 ? -2.727 -0.930 -15.983 1.00 83.88 83 PHE A O 1
ATOM 663 N N . ILE A 1 84 ? -3.764 -0.835 -13.989 1.00 87.00 84 ILE A N 1
ATOM 664 C CA . ILE A 1 84 ? -3.101 0.404 -13.571 1.00 87.00 84 ILE A CA 1
ATOM 665 C C . ILE A 1 84 ? -1.657 0.097 -13.182 1.00 87.00 84 ILE A C 1
ATOM 667 O O . ILE A 1 84 ? -0.735 0.667 -13.763 1.00 87.00 84 ILE A O 1
ATOM 671 N N . TRP A 1 85 ? -1.438 -0.828 -12.243 1.00 87.25 85 TRP A N 1
ATOM 672 C CA . TRP A 1 85 ? -0.088 -1.092 -11.744 1.00 87.25 85 TRP A CA 1
ATOM 673 C C . TRP A 1 85 ? 0.819 -1.717 -12.803 1.00 87.25 85 TRP A C 1
ATOM 675 O O . TRP A 1 85 ? 1.880 -1.160 -13.076 1.00 87.25 85 TRP A O 1
ATOM 685 N N . CYS A 1 86 ? 0.407 -2.802 -13.467 1.00 84.94 86 CYS A N 1
ATOM 686 C CA . CYS A 1 86 ? 1.259 -3.399 -14.500 1.00 84.94 86 CYS A CA 1
ATOM 687 C C . CYS A 1 86 ? 1.478 -2.478 -15.709 1.00 84.94 86 CYS A C 1
ATOM 689 O O . CYS A 1 86 ? 2.548 -2.528 -16.317 1.00 84.94 86 CYS A O 1
ATOM 691 N N . GLY A 1 87 ? 0.506 -1.626 -16.059 1.00 85.69 87 GLY A N 1
ATOM 692 C CA . GLY A 1 87 ? 0.681 -0.603 -17.092 1.00 85.69 87 GLY A CA 1
ATOM 693 C C . GLY A 1 87 ? 1.763 0.409 -16.711 1.00 85.69 87 GLY A C 1
ATOM 694 O O . GLY A 1 87 ? 2.691 0.642 -17.485 1.00 85.69 87 GLY A O 1
ATOM 695 N N . ILE A 1 88 ? 1.691 0.942 -15.487 1.00 86.12 88 ILE A N 1
ATOM 696 C CA . ILE A 1 88 ? 2.693 1.863 -14.935 1.00 86.12 88 ILE A CA 1
ATOM 697 C C . ILE A 1 88 ? 4.064 1.189 -14.850 1.00 86.12 88 ILE A C 1
ATOM 699 O O . ILE A 1 88 ? 5.065 1.783 -15.233 1.00 86.12 88 ILE A O 1
ATOM 703 N N . GLU A 1 89 ? 4.130 -0.054 -14.384 1.00 85.56 89 GLU A N 1
ATOM 704 C CA . GLU A 1 89 ? 5.384 -0.786 -14.231 1.00 85.56 89 GLU A CA 1
ATOM 705 C C . GLU A 1 89 ? 6.063 -1.060 -15.577 1.00 85.56 89 GLU A C 1
ATOM 707 O O . GLU A 1 89 ? 7.264 -0.827 -15.718 1.00 85.56 89 GLU A O 1
ATOM 712 N N . ARG A 1 90 ? 5.299 -1.485 -16.593 1.00 84.44 90 ARG A N 1
ATOM 713 C CA . ARG A 1 90 ? 5.810 -1.651 -17.962 1.00 84.44 90 ARG A CA 1
ATOM 714 C C . ARG A 1 90 ? 6.293 -0.328 -18.543 1.00 84.44 90 ARG A C 1
ATOM 716 O O . ARG A 1 90 ? 7.359 -0.297 -19.149 1.00 84.44 90 ARG A O 1
ATOM 723 N N . PHE A 1 91 ? 5.544 0.751 -18.325 1.00 86.19 91 PHE A N 1
ATOM 724 C CA . PHE A 1 91 ? 5.926 2.085 -18.779 1.00 86.19 91 PHE A CA 1
ATOM 725 C C . PHE A 1 91 ? 7.219 2.570 -18.108 1.00 86.19 91 PHE A C 1
ATOM 727 O O . PHE A 1 91 ? 8.151 2.977 -18.794 1.00 86.19 91 PHE A O 1
ATOM 734 N N . LEU A 1 92 ? 7.324 2.455 -16.780 1.00 86.19 92 LEU A N 1
ATOM 735 C CA . LEU A 1 92 ? 8.517 2.838 -16.019 1.00 86.19 92 LEU A CA 1
ATOM 736 C C . LEU A 1 92 ? 9.734 1.996 -16.402 1.00 86.19 92 LEU A C 1
ATOM 738 O O . LEU A 1 92 ? 10.831 2.534 -16.541 1.00 86.19 92 LEU A O 1
ATOM 742 N N . PHE A 1 93 ? 9.559 0.685 -16.584 1.00 83.06 93 PHE A N 1
ATOM 743 C CA . PHE A 1 93 ? 10.641 -0.203 -17.000 1.00 83.06 93 PHE A CA 1
ATOM 744 C C . PHE A 1 93 ? 11.103 0.093 -18.432 1.00 83.06 93 PHE A C 1
ATOM 746 O O . PHE A 1 93 ? 12.306 0.151 -18.675 1.00 83.06 93 PHE A O 1
ATOM 753 N N . GLY A 1 94 ? 10.170 0.337 -19.359 1.00 83.19 94 GLY A N 1
ATOM 754 C CA . GLY A 1 94 ? 10.479 0.772 -20.723 1.00 83.19 94 GLY A CA 1
ATOM 755 C C . GLY A 1 94 ? 11.262 2.083 -20.738 1.00 83.19 94 GLY A C 1
ATOM 756 O O . GLY A 1 94 ? 12.345 2.139 -21.307 1.00 83.19 94 GLY A O 1
ATOM 757 N N . LEU A 1 95 ? 10.781 3.088 -20.004 1.00 84.44 95 LEU A N 1
ATOM 758 C CA . LEU A 1 95 ? 11.432 4.393 -19.885 1.00 84.44 95 LEU A CA 1
ATOM 759 C C . LEU A 1 95 ? 12.833 4.280 -19.265 1.00 84.44 95 LEU A C 1
ATOM 761 O O . LEU A 1 95 ? 13.781 4.895 -19.740 1.00 84.44 95 LEU A O 1
ATOM 765 N N . THR A 1 96 ? 12.990 3.443 -18.236 1.00 83.62 96 THR A N 1
ATOM 766 C CA . THR A 1 96 ? 14.293 3.176 -17.606 1.00 83.62 96 THR A CA 1
ATOM 767 C C . THR A 1 96 ? 15.262 2.516 -18.590 1.00 83.62 96 THR A C 1
ATOM 769 O O . THR A 1 96 ? 16.435 2.884 -18.627 1.00 83.62 96 THR A O 1
ATOM 772 N N . ASN A 1 97 ? 14.782 1.570 -19.403 1.00 80.31 97 ASN A N 1
ATOM 773 C CA . ASN A 1 97 ? 15.595 0.908 -20.422 1.00 80.31 97 ASN A CA 1
ATOM 774 C C . ASN A 1 97 ? 15.965 1.828 -21.580 1.00 80.31 97 ASN A C 1
ATOM 776 O O . ASN A 1 97 ? 17.069 1.696 -22.083 1.00 80.31 97 ASN A O 1
ATOM 780 N N . GLU A 1 98 ? 15.093 2.737 -22.011 1.00 82.81 98 GLU A N 1
ATOM 781 C CA . GLU A 1 98 ? 15.446 3.706 -23.055 1.00 82.81 98 GLU A CA 1
ATOM 782 C C . GLU A 1 98 ? 16.508 4.688 -22.545 1.00 82.81 98 GLU A C 1
ATOM 784 O O . GLU A 1 98 ? 17.559 4.826 -23.166 1.00 82.81 98 GLU A O 1
ATOM 789 N N . LEU A 1 99 ? 16.307 5.274 -21.356 1.00 79.75 99 LEU A N 1
ATOM 790 C CA . LEU A 1 99 ? 17.261 6.224 -20.770 1.00 79.75 99 LEU A CA 1
ATOM 791 C C . LEU A 1 99 ? 18.639 5.611 -20.479 1.00 79.75 99 LEU A C 1
ATOM 793 O O . LEU A 1 99 ? 19.657 6.267 -20.687 1.00 79.75 99 LEU A O 1
ATOM 797 N N . LEU A 1 100 ? 18.686 4.378 -19.962 1.00 75.62 100 LEU A N 1
ATOM 798 C CA . LEU A 1 100 ? 19.947 3.706 -19.609 1.00 75.62 100 LEU A CA 1
ATOM 799 C C . LEU A 1 100 ? 20.524 2.871 -20.757 1.00 75.62 100 LEU A C 1
ATOM 801 O O . LEU A 1 100 ? 21.731 2.635 -20.799 1.00 75.62 100 LEU A O 1
ATOM 805 N N . GLY A 1 101 ? 19.682 2.417 -21.684 1.00 65.88 101 GLY A N 1
ATOM 806 C CA . GLY A 1 101 ? 20.076 1.641 -22.860 1.00 65.88 101 GLY A CA 1
ATOM 807 C C . GLY A 1 101 ? 20.861 2.477 -23.861 1.00 65.88 101 GLY A C 1
ATOM 808 O O . GLY A 1 101 ? 21.813 1.977 -24.452 1.00 65.88 101 GLY A O 1
ATOM 809 N N . GLU A 1 102 ? 20.567 3.775 -23.957 1.00 59.44 102 GLU A N 1
ATOM 810 C CA . GLU A 1 102 ? 21.405 4.716 -24.706 1.00 59.44 102 GLU A CA 1
ATOM 811 C C . GLU A 1 102 ? 22.794 4.899 -24.056 1.00 59.44 102 GLU A C 1
ATOM 813 O O . GLU A 1 102 ? 23.756 5.290 -24.713 1.00 59.44 102 GLU A O 1
ATOM 818 N N . SER A 1 103 ? 22.939 4.548 -22.771 1.00 56.16 103 SER A N 1
ATOM 819 C CA . SER A 1 103 ? 24.192 4.694 -22.025 1.00 56.16 103 SER A CA 1
ATOM 820 C C . SER A 1 103 ? 25.120 3.473 -22.092 1.00 56.16 103 SER A C 1
ATOM 822 O O . SER A 1 103 ? 26.284 3.606 -21.713 1.00 56.16 103 SER A O 1
ATOM 824 N N . HIS A 1 104 ? 24.651 2.280 -22.488 1.00 52.81 104 HIS A N 1
ATOM 825 C CA . HIS A 1 104 ? 25.426 1.028 -22.405 1.00 52.81 104 HIS A CA 1
ATOM 826 C C . HIS A 1 104 ? 25.226 0.118 -23.634 1.00 52.81 104 HIS A C 1
ATOM 828 O O . HIS A 1 104 ? 24.308 -0.696 -23.688 1.00 52.81 104 HIS A O 1
ATOM 834 N N . CYS A 1 105 ? 26.175 0.155 -24.577 1.00 52.44 105 CYS A N 1
ATOM 835 C CA . CYS A 1 105 ? 26.325 -0.812 -25.679 1.00 52.44 105 CYS A CA 1
ATOM 836 C C . CYS A 1 105 ? 26.883 -2.183 -25.216 1.00 52.44 105 CYS A C 1
ATOM 838 O O . CYS A 1 105 ? 27.811 -2.715 -25.823 1.00 52.44 105 CYS A O 1
ATOM 840 N N . GLY A 1 106 ? 26.370 -2.757 -24.124 1.00 56.81 106 GLY A N 1
ATOM 841 C CA . GLY A 1 106 ? 26.853 -4.029 -23.571 1.00 56.81 106 GLY A CA 1
ATOM 842 C C . GLY A 1 106 ? 25.719 -5.025 -23.343 1.00 56.81 106 GLY A C 1
ATOM 843 O O . GLY A 1 106 ? 24.795 -4.741 -22.593 1.00 56.81 106 GLY A O 1
ATOM 844 N N . CYS A 1 107 ? 25.809 -6.215 -23.945 1.00 56.47 107 CYS A N 1
ATOM 845 C CA . CYS A 1 107 ? 24.838 -7.318 -23.821 1.00 56.47 107 CYS A CA 1
ATOM 846 C C . CYS A 1 107 ? 24.755 -7.964 -22.419 1.00 56.47 107 CYS A C 1
ATOM 848 O O . CYS A 1 107 ? 24.157 -9.030 -22.269 1.00 56.47 107 CYS A O 1
ATOM 850 N N . GLU A 1 108 ? 25.340 -7.359 -21.386 1.00 61.25 108 GLU A N 1
ATOM 851 C CA . GLU A 1 108 ? 25.365 -7.927 -20.043 1.00 61.25 108 GLU A CA 1
ATOM 852 C C . GLU A 1 108 ? 24.312 -7.254 -19.160 1.00 61.25 108 GLU A C 1
ATOM 854 O O . GLU A 1 108 ? 24.330 -6.043 -18.925 1.00 61.25 108 GLU A O 1
ATOM 859 N N . ARG A 1 109 ? 23.348 -8.051 -18.686 1.00 61.22 109 ARG A N 1
ATOM 860 C CA . ARG A 1 109 ? 22.243 -7.591 -17.840 1.00 61.22 109 ARG A CA 1
ATOM 861 C C . ARG A 1 109 ? 22.794 -7.185 -16.475 1.00 61.22 109 ARG A C 1
ATOM 863 O O . ARG A 1 109 ? 22.907 -8.011 -15.572 1.00 61.22 109 ARG A O 1
ATOM 870 N N . SER A 1 110 ? 23.165 -5.916 -16.336 1.00 67.81 110 SER A N 1
ATOM 871 C CA . SER A 1 110 ? 23.803 -5.432 -15.118 1.00 67.81 110 SER A CA 1
ATOM 872 C C . SER A 1 110 ? 22.827 -5.482 -13.927 1.00 67.81 110 SER A C 1
ATOM 874 O O . SER A 1 110 ? 21.653 -5.109 -14.054 1.00 67.81 110 SER A O 1
ATOM 876 N N . PRO A 1 111 ? 23.281 -5.912 -12.735 1.00 75.88 111 PRO A N 1
ATOM 877 C CA . PRO A 1 111 ? 22.441 -5.950 -11.535 1.00 75.88 111 PRO A CA 1
ATOM 878 C C . PRO A 1 111 ? 21.951 -4.554 -11.119 1.00 75.88 111 PRO A C 1
ATOM 880 O O . PRO A 1 111 ? 20.923 -4.428 -10.456 1.00 75.88 111 PRO A O 1
ATOM 883 N N . TYR A 1 112 ? 22.639 -3.492 -11.544 1.00 76.56 112 TYR A N 1
ATOM 884 C CA . TYR A 1 112 ? 22.273 -2.102 -11.275 1.00 76.56 112 TYR A CA 1
ATOM 885 C C . TYR A 1 112 ? 20.924 -1.707 -11.888 1.00 76.56 112 TYR A C 1
ATOM 887 O O . TYR A 1 112 ? 20.148 -1.008 -11.239 1.00 76.56 112 TYR A O 1
ATOM 895 N N . LEU A 1 113 ? 20.596 -2.207 -13.084 1.00 77.44 113 LEU A N 1
ATOM 896 C CA . LEU A 1 113 ? 19.330 -1.905 -13.760 1.00 77.44 113 LEU A CA 1
ATOM 897 C C . LEU A 1 113 ? 18.120 -2.421 -12.962 1.00 77.44 113 LEU A C 1
ATOM 899 O O . LEU A 1 113 ? 17.082 -1.764 -12.891 1.00 77.44 113 LEU A O 1
ATOM 903 N N . TYR A 1 114 ? 18.269 -3.574 -12.303 1.00 77.88 114 TYR A N 1
ATOM 904 C CA . TYR A 1 114 ? 17.247 -4.153 -11.428 1.00 77.88 114 TYR A CA 1
ATOM 905 C C . TYR A 1 114 ? 17.018 -3.306 -10.168 1.00 77.88 114 TYR A C 1
ATOM 907 O O . TYR A 1 114 ? 15.880 -3.058 -9.776 1.00 77.88 114 TYR A O 1
ATOM 915 N N . TRP A 1 115 ? 18.093 -2.813 -9.550 1.00 82.69 115 TRP A N 1
ATOM 916 C CA . TRP A 1 115 ? 17.988 -1.943 -8.377 1.00 82.69 115 TRP A CA 1
ATOM 917 C C . TRP A 1 115 ? 17.384 -0.582 -8.717 1.00 82.69 115 TRP A C 1
ATOM 919 O O . TRP A 1 115 ? 16.521 -0.103 -7.984 1.00 82.69 115 TRP A O 1
ATOM 929 N N . ILE A 1 116 ? 17.793 0.024 -9.835 1.00 83.19 116 ILE A N 1
ATOM 930 C CA . ILE A 1 116 ? 17.270 1.323 -10.275 1.00 83.19 116 ILE A CA 1
ATOM 931 C C . ILE A 1 116 ? 15.787 1.205 -10.633 1.00 83.19 116 ILE A C 1
ATOM 933 O O . ILE A 1 116 ? 14.979 1.971 -10.114 1.00 83.19 116 ILE A O 1
ATOM 937 N N . SER A 1 117 ? 15.406 0.210 -11.440 1.00 81.50 117 SER A N 1
ATOM 938 C CA . SER A 1 117 ? 13.991 -0.032 -11.758 1.00 81.50 117 SER A CA 1
ATOM 939 C C . SER A 1 117 ? 13.169 -0.330 -10.503 1.00 81.50 117 SER A C 1
ATOM 941 O O . SER A 1 117 ? 12.072 0.201 -10.364 1.00 81.50 117 SER A O 1
ATOM 943 N N . GLY A 1 118 ? 13.718 -1.082 -9.544 1.00 83.56 118 GLY A N 1
ATOM 944 C CA . GLY A 1 118 ? 13.091 -1.309 -8.243 1.00 83.56 118 GLY A CA 1
ATOM 945 C C . GLY A 1 118 ? 12.892 -0.040 -7.408 1.00 83.56 118 GLY A C 1
ATOM 946 O O . GLY A 1 118 ? 11.841 0.131 -6.796 1.00 83.56 118 GLY A O 1
ATOM 947 N N . LEU A 1 119 ? 13.867 0.874 -7.385 1.00 86.12 119 LEU A N 1
ATOM 948 C CA . LEU A 1 119 ? 13.735 2.160 -6.689 1.00 86.12 119 LEU A CA 1
ATOM 949 C C . LEU A 1 119 ? 12.687 3.054 -7.353 1.00 86.12 119 LEU A C 1
ATOM 951 O O . LEU A 1 119 ? 11.893 3.693 -6.660 1.00 86.12 119 LEU A O 1
ATOM 955 N N . ILE A 1 120 ? 12.656 3.068 -8.685 1.00 86.69 120 ILE A N 1
ATOM 956 C CA . ILE A 1 120 ? 11.678 3.828 -9.460 1.00 86.69 120 ILE A CA 1
ATOM 957 C C . ILE A 1 120 ? 10.268 3.288 -9.196 1.00 86.69 120 ILE A C 1
ATOM 959 O O . ILE A 1 120 ? 9.396 4.062 -8.801 1.00 86.69 120 ILE A O 1
ATOM 963 N N . THR A 1 121 ? 10.037 1.977 -9.311 1.00 86.25 121 THR A N 1
ATOM 964 C CA . THR A 1 121 ? 8.714 1.385 -9.040 1.00 86.25 121 THR A CA 1
ATOM 965 C C . THR A 1 121 ? 8.304 1.556 -7.579 1.00 86.25 121 THR A C 1
ATOM 967 O O . THR A 1 121 ? 7.154 1.897 -7.304 1.00 86.25 121 THR A O 1
ATOM 970 N N . PHE A 1 122 ? 9.235 1.417 -6.632 1.00 87.31 122 PHE A N 1
ATOM 971 C CA . PHE A 1 122 ? 8.976 1.697 -5.220 1.00 87.31 122 PHE A CA 1
ATOM 972 C C . PHE A 1 122 ? 8.548 3.151 -4.997 1.00 87.31 122 PHE A C 1
ATOM 974 O O . PHE A 1 122 ? 7.536 3.397 -4.342 1.00 87.31 122 PHE A O 1
ATOM 981 N N . SER A 1 123 ? 9.280 4.114 -5.564 1.00 88.12 123 SER A N 1
ATOM 982 C CA . SER A 1 123 ? 8.947 5.537 -5.442 1.00 88.12 123 SER A CA 1
ATOM 983 C C . SER A 1 123 ? 7.603 5.880 -6.087 1.00 88.12 123 SER A C 1
ATOM 985 O O . SER A 1 123 ? 6.826 6.623 -5.492 1.00 88.12 123 SER A O 1
ATOM 987 N N . ALA A 1 124 ? 7.278 5.285 -7.238 1.00 88.00 124 ALA A N 1
ATOM 988 C CA . ALA A 1 124 ? 5.987 5.450 -7.895 1.00 88.00 124 ALA A CA 1
ATOM 989 C C . ALA A 1 124 ? 4.841 4.894 -7.031 1.00 88.00 124 ALA A C 1
ATOM 991 O O . ALA A 1 124 ? 3.855 5.591 -6.791 1.00 88.00 124 ALA A O 1
ATOM 992 N N . GLY A 1 125 ? 4.993 3.682 -6.487 1.00 87.31 125 GLY A N 1
ATOM 993 C CA . GLY A 1 125 ? 4.022 3.095 -5.558 1.00 87.31 125 GLY A CA 1
ATOM 994 C C . GLY A 1 125 ? 3.85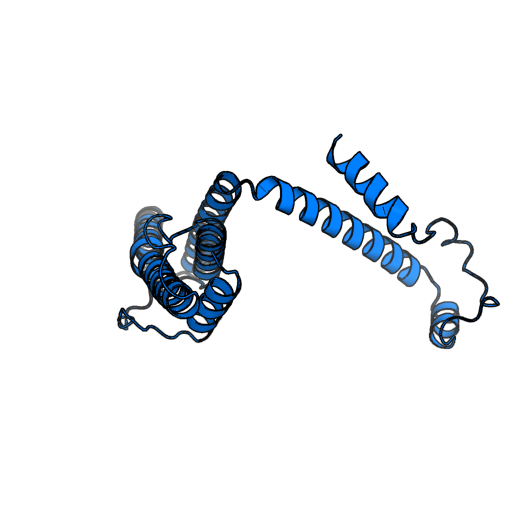5 3.922 -4.280 1.00 87.31 125 GLY A C 1
ATOM 995 O O . GLY A 1 125 ? 2.733 4.164 -3.836 1.00 87.31 125 GLY A O 1
ATOM 996 N N . ALA A 1 126 ? 4.958 4.427 -3.722 1.00 85.44 126 ALA A N 1
ATOM 997 C CA . ALA A 1 126 ? 4.944 5.306 -2.557 1.00 85.44 126 ALA A CA 1
ATOM 998 C C . ALA A 1 126 ? 4.267 6.654 -2.851 1.00 85.44 126 ALA A C 1
ATOM 1000 O O . ALA A 1 126 ? 3.523 7.154 -2.009 1.00 85.44 126 ALA A O 1
ATOM 1001 N N . ALA A 1 127 ? 4.479 7.227 -4.038 1.00 89.62 127 ALA A N 1
ATOM 1002 C CA . ALA A 1 127 ? 3.818 8.454 -4.464 1.00 89.62 127 ALA A CA 1
ATOM 1003 C C . ALA A 1 127 ? 2.305 8.247 -4.595 1.00 89.62 127 ALA A C 1
ATOM 1005 O O . ALA A 1 127 ? 1.542 9.029 -4.036 1.00 89.62 127 ALA A O 1
ATOM 1006 N N . VAL A 1 128 ? 1.860 7.169 -5.253 1.00 87.50 128 VAL A N 1
ATOM 1007 C CA . VAL A 1 128 ? 0.429 6.826 -5.350 1.00 87.50 128 VAL A CA 1
ATOM 1008 C C . VAL A 1 128 ? -0.181 6.655 -3.962 1.00 87.50 128 VAL A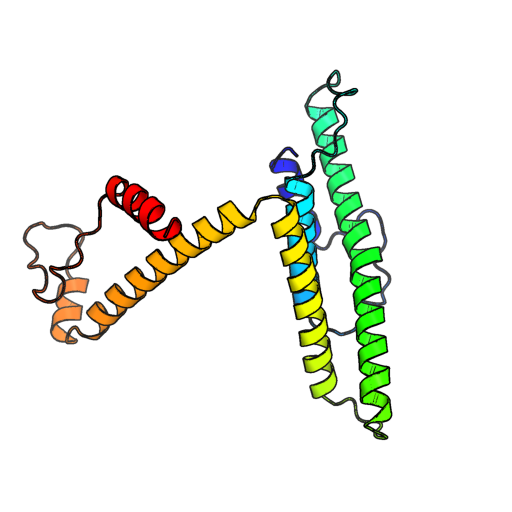 C 1
ATOM 1010 O O . VAL A 1 128 ? -1.219 7.248 -3.673 1.00 87.50 128 VAL A O 1
ATOM 1013 N N . LEU A 1 129 ? 0.487 5.908 -3.078 1.00 85.06 129 LEU A N 1
ATOM 1014 C CA . LEU A 1 129 ? 0.061 5.758 -1.690 1.00 85.06 129 LEU A CA 1
ATOM 1015 C C . LEU A 1 129 ? -0.066 7.125 -1.008 1.00 85.06 129 LEU A C 1
ATOM 1017 O O . LEU A 1 129 ? -1.095 7.417 -0.409 1.00 85.06 129 LEU A O 1
ATOM 1021 N N . TRP A 1 130 ? 0.937 7.991 -1.139 1.00 85.44 130 TRP A N 1
ATOM 1022 C CA . TRP A 1 130 ? 0.915 9.335 -0.567 1.00 85.44 130 TRP A CA 1
ATOM 1023 C C . TRP A 1 130 ? -0.252 10.186 -1.086 1.00 85.44 130 TRP A C 1
ATOM 1025 O O . TRP A 1 130 ? -0.922 10.853 -0.296 1.00 85.44 130 TRP A O 1
ATOM 1035 N N . TYR A 1 131 ? -0.534 10.140 -2.390 1.00 87.38 131 TYR A N 1
ATOM 1036 C CA . TYR A 1 131 ? -1.669 10.845 -2.989 1.00 87.38 131 TYR A CA 1
ATOM 1037 C C . TYR A 1 131 ? -3.007 10.338 -2.459 1.00 87.38 131 TYR A C 1
ATOM 1039 O O . TYR A 1 131 ? -3.841 11.151 -2.067 1.00 87.38 131 TYR A O 1
ATOM 1047 N N . VAL A 1 132 ? -3.198 9.017 -2.398 1.00 84.00 132 VAL A N 1
ATOM 1048 C CA . VAL A 1 132 ? -4.417 8.417 -1.838 1.00 84.00 132 VAL A CA 1
ATOM 1049 C C . VAL A 1 132 ? -4.589 8.837 -0.384 1.00 84.00 132 VAL A C 1
ATOM 1051 O O . VAL A 1 132 ? -5.649 9.321 -0.012 1.00 84.00 132 VAL A O 1
ATOM 1054 N N . LEU A 1 133 ? -3.526 8.737 0.416 1.00 81.50 133 LEU A N 1
ATOM 1055 C CA . LEU A 1 133 ? -3.542 9.134 1.822 1.00 81.50 133 LEU A CA 1
ATOM 1056 C C . LEU A 1 133 ? -3.946 10.597 2.012 1.00 81.50 133 LEU A C 1
ATOM 1058 O O . LEU A 1 133 ? -4.681 10.917 2.950 1.00 81.50 133 LEU A O 1
ATOM 1062 N N . LYS A 1 134 ? -3.445 11.471 1.133 1.00 83.69 134 LYS A N 1
ATOM 1063 C CA . LYS A 1 134 ? -3.785 12.892 1.109 1.00 83.69 134 LYS A CA 1
ATOM 1064 C C . LYS A 1 134 ? -5.235 13.133 0.698 1.00 83.69 134 LYS A C 1
ATOM 1066 O O . LYS A 1 134 ? -5.840 14.053 1.230 1.00 83.69 134 LYS A O 1
ATOM 1071 N N . ALA A 1 135 ? -5.772 12.331 -0.217 1.00 83.44 135 ALA A N 1
ATOM 1072 C CA . ALA A 1 135 ? -7.144 12.455 -0.691 1.00 83.44 135 ALA A CA 1
ATOM 1073 C C . ALA A 1 135 ? -8.185 11.954 0.325 1.00 83.44 135 ALA A C 1
ATOM 1075 O O . ALA A 1 135 ? -9.261 12.529 0.404 1.00 83.44 135 ALA A O 1
ATOM 1076 N N . THR A 1 136 ? -7.875 10.921 1.113 1.00 78.44 136 THR A N 1
ATOM 1077 C CA . THR A 1 136 ? -8.821 10.291 2.057 1.00 78.44 136 THR A CA 1
ATOM 1078 C C . THR A 1 136 ? -8.801 10.904 3.466 1.00 78.44 136 THR A C 1
ATOM 1080 O O . THR A 1 136 ? -9.078 10.199 4.435 1.00 78.44 136 THR A O 1
ATOM 1083 N N . ASP A 1 137 ? -8.338 12.156 3.633 1.00 73.75 137 ASP A N 1
ATOM 1084 C CA . ASP A 1 137 ? -8.124 12.859 4.925 1.00 73.75 137 ASP A CA 1
ATOM 1085 C C . ASP A 1 137 ? -7.344 12.061 6.001 1.00 73.75 137 ASP A C 1
ATOM 1087 O O . ASP A 1 137 ? -7.176 12.464 7.156 1.00 73.75 137 ASP A O 1
ATOM 1091 N N . SER A 1 138 ? -6.764 10.927 5.608 1.00 69.94 138 SER A N 1
ATOM 1092 C CA . SER A 1 138 ? -6.095 9.969 6.487 1.00 69.94 138 SER A CA 1
ATOM 1093 C C . SER A 1 138 ? -4.747 10.482 6.989 1.00 69.94 138 SER A C 1
ATOM 1095 O O . SER A 1 138 ? -4.162 9.917 7.916 1.00 69.94 138 SER A O 1
ATOM 1097 N N . THR A 1 139 ? -4.273 11.587 6.412 1.00 70.81 139 THR A N 1
ATOM 1098 C CA . THR A 1 139 ? -3.076 12.313 6.841 1.00 70.81 139 THR A CA 1
ATOM 1099 C C . THR A 1 139 ? -3.131 12.670 8.320 1.00 70.81 139 THR A C 1
ATOM 1101 O O . THR A 1 139 ? -2.121 12.502 9.001 1.00 70.81 139 THR A O 1
ATOM 1104 N N . TYR A 1 140 ? -4.301 13.048 8.845 1.00 70.75 140 TYR A N 1
ATOM 1105 C CA . TYR A 1 140 ? -4.475 13.340 10.267 1.00 70.75 140 TYR A CA 1
ATOM 1106 C C . TYR A 1 140 ? -4.186 12.109 11.139 1.00 70.75 140 TYR A C 1
ATOM 1108 O O . TYR A 1 140 ? -3.371 12.155 12.062 1.00 70.75 140 TYR A O 1
ATOM 1116 N N . TYR A 1 141 ? -4.784 10.965 10.795 1.00 67.19 141 TYR A N 1
ATOM 1117 C CA . TYR A 1 141 ? -4.580 9.712 11.523 1.00 67.19 141 TYR A CA 1
ATOM 1118 C C . TYR A 1 141 ? -3.147 9.195 11.414 1.00 67.19 141 TYR A C 1
ATOM 1120 O O . TYR A 1 141 ? -2.621 8.635 12.374 1.00 67.19 141 TYR A O 1
ATOM 1128 N N . ILE A 1 142 ? -2.497 9.392 10.269 1.00 71.88 142 ILE A N 1
ATOM 1129 C CA . ILE A 1 142 ? -1.115 8.959 10.054 1.00 71.88 142 ILE A CA 1
ATOM 1130 C C . ILE A 1 142 ? -0.141 9.853 10.800 1.00 71.88 142 ILE A C 1
ATOM 1132 O O . ILE A 1 142 ? 0.791 9.335 11.409 1.00 71.88 142 ILE A O 1
ATOM 1136 N N . GLN A 1 143 ? -0.358 11.167 10.811 1.00 77.56 143 GLN A N 1
ATOM 1137 C CA . GLN A 1 143 ? 0.440 12.076 11.628 1.00 77.56 143 GLN A CA 1
ATOM 1138 C C . GLN A 1 143 ? 0.308 11.721 13.104 1.00 77.56 143 GLN A C 1
ATOM 1140 O O . GLN A 1 143 ? 1.325 11.570 13.778 1.00 77.56 143 GLN A O 1
ATOM 1145 N N . LEU A 1 144 ? -0.914 11.475 13.580 1.00 76.00 144 LEU A N 1
ATOM 1146 C CA . LEU A 1 144 ? -1.161 11.034 14.948 1.00 76.00 144 LEU A CA 1
ATOM 1147 C C . LEU A 1 144 ? -0.469 9.695 15.247 1.00 76.00 144 LEU A C 1
ATOM 1149 O O . LEU A 1 144 ? 0.242 9.569 16.245 1.00 76.00 144 LEU A O 1
ATOM 1153 N N . PHE A 1 145 ? -0.611 8.706 14.363 1.00 72.94 145 PHE A N 1
ATOM 1154 C CA . PHE A 1 145 ? 0.033 7.403 14.511 1.00 72.94 145 PHE A CA 1
ATOM 1155 C C . PHE A 1 145 ? 1.561 7.516 14.504 1.00 72.94 145 PHE A C 1
ATOM 1157 O O . PHE A 1 145 ? 2.226 6.902 15.333 1.00 72.94 145 PHE A O 1
ATOM 1164 N N . TYR A 1 146 ? 2.131 8.345 13.630 1.00 77.81 146 TYR A N 1
ATOM 1165 C CA . TYR A 1 146 ? 3.566 8.608 13.574 1.00 77.81 146 TYR A CA 1
ATOM 1166 C C . TYR A 1 146 ? 4.063 9.315 14.841 1.00 77.81 146 TYR A C 1
ATOM 1168 O O . TYR A 1 146 ? 5.102 8.943 15.382 1.00 77.81 146 TYR A O 1
ATOM 1176 N N . CYS A 1 147 ? 3.302 10.278 15.366 1.00 79.38 147 CYS A N 1
ATOM 1177 C CA . CYS A 1 147 ? 3.561 10.968 16.636 1.00 79.38 147 CYS A CA 1
ATOM 1178 C C . CYS A 1 147 ? 3.625 9.957 17.793 1.00 79.38 147 CYS A C 1
ATOM 1180 O O . CYS A 1 147 ? 4.595 9.922 18.561 1.00 79.38 147 CYS A O 1
ATOM 1182 N N . LEU A 1 148 ? 2.631 9.066 17.865 1.00 74.94 148 LEU A N 1
ATOM 1183 C CA . LEU A 1 148 ? 2.542 8.001 18.865 1.00 74.94 148 LEU A CA 1
ATOM 1184 C C . LEU A 1 148 ? 3.687 6.994 18.727 1.00 74.94 148 LEU A C 1
ATOM 1186 O O . LEU A 1 148 ? 4.341 6.666 19.720 1.00 74.94 148 LEU A O 1
ATOM 1190 N N . LEU A 1 149 ? 3.972 6.539 17.505 1.00 77.06 149 LEU A N 1
ATOM 1191 C CA . LEU A 1 149 ? 5.042 5.588 17.220 1.00 77.06 149 LEU A CA 1
ATOM 1192 C C . LEU A 1 149 ? 6.405 6.186 17.570 1.00 77.06 149 LEU A C 1
ATOM 1194 O O . LEU A 1 149 ? 7.185 5.561 18.281 1.00 77.06 149 LEU A O 1
ATOM 1198 N N . ARG A 1 150 ? 6.677 7.421 17.138 1.00 84.12 150 ARG A N 1
ATOM 1199 C CA . ARG A 1 150 ? 7.918 8.143 17.441 1.00 84.12 150 ARG A CA 1
ATOM 1200 C C . ARG A 1 150 ? 8.112 8.297 18.942 1.00 84.12 150 ARG A C 1
ATOM 1202 O O . ARG A 1 150 ? 9.220 8.095 19.434 1.00 84.12 150 ARG A O 1
ATOM 1209 N N . THR A 1 151 ? 7.051 8.626 19.671 1.00 80.06 151 THR A N 1
ATOM 1210 C CA . THR A 1 151 ? 7.116 8.782 21.127 1.00 80.06 151 THR A CA 1
ATOM 1211 C C . THR A 1 151 ? 7.375 7.439 21.808 1.00 80.06 151 THR A C 1
ATOM 1213 O O . THR A 1 151 ? 8.292 7.343 22.625 1.00 80.06 151 THR A O 1
ATOM 1216 N N . ASN A 1 152 ? 6.675 6.377 21.399 1.00 77.94 152 ASN A N 1
ATOM 1217 C CA . ASN A 1 152 ? 6.904 5.023 21.904 1.00 77.94 152 ASN A CA 1
ATOM 1218 C C . ASN A 1 152 ? 8.321 4.527 21.604 1.00 77.94 152 ASN A C 1
ATOM 1220 O O . ASN A 1 152 ? 8.998 4.038 22.501 1.00 77.94 152 ASN A O 1
ATOM 1224 N N . VAL A 1 153 ? 8.810 4.700 20.376 1.00 81.44 153 VAL A N 1
ATOM 1225 C CA . VAL A 1 153 ? 10.166 4.302 19.975 1.00 81.44 153 VAL A CA 1
ATOM 1226 C C . VAL A 1 153 ? 11.213 5.092 20.750 1.00 81.44 153 VAL A C 1
ATOM 1228 O O . VAL A 1 153 ? 12.153 4.501 21.272 1.00 81.44 153 VAL A O 1
ATOM 1231 N N . ASN A 1 154 ? 11.052 6.408 20.896 1.00 86.88 154 ASN A N 1
ATOM 1232 C CA . ASN A 1 154 ? 12.000 7.225 21.651 1.00 86.88 154 ASN A CA 1
ATOM 1233 C C . ASN A 1 154 ? 12.026 6.827 23.137 1.00 86.88 154 ASN A C 1
ATOM 1235 O O . ASN A 1 154 ? 13.097 6.714 23.736 1.00 86.88 154 ASN A O 1
ATOM 1239 N N . ASN A 1 155 ? 10.862 6.536 23.718 1.00 77.56 155 ASN A N 1
ATOM 1240 C CA . ASN A 1 155 ? 10.754 6.026 25.083 1.00 77.56 155 ASN A CA 1
ATOM 1241 C C . ASN A 1 155 ? 11.402 4.640 25.222 1.00 77.56 155 ASN A C 1
ATOM 1243 O O . ASN A 1 155 ? 12.193 4.428 26.142 1.00 77.56 155 ASN A O 1
ATOM 1247 N N . SER A 1 156 ? 11.166 3.731 24.275 1.00 80.88 156 SER A N 1
ATOM 1248 C CA . SER A 1 156 ? 11.792 2.405 24.234 1.00 80.88 156 SER A CA 1
ATOM 1249 C C . SER A 1 156 ? 13.309 2.486 24.071 1.00 80.88 156 SER A C 1
ATOM 1251 O O . SER A 1 156 ? 14.036 1.800 24.783 1.00 80.88 156 SER A O 1
ATOM 1253 N N . ILE A 1 157 ? 13.818 3.374 23.212 1.00 83.62 157 ILE A N 1
ATOM 1254 C CA . ILE A 1 157 ? 15.259 3.610 23.032 1.00 83.62 157 ILE A CA 1
ATOM 1255 C C . ILE A 1 157 ? 15.874 4.179 24.311 1.00 83.62 157 ILE A C 1
ATOM 1257 O O . ILE A 1 157 ? 16.966 3.765 24.700 1.00 83.62 157 ILE A O 1
ATOM 1261 N N . ARG A 1 158 ? 15.195 5.111 24.993 1.00 83.94 158 ARG A N 1
ATOM 1262 C CA . ARG A 1 158 ? 15.652 5.641 26.288 1.00 83.94 158 ARG A CA 1
ATOM 1263 C C . ARG A 1 158 ? 15.732 4.535 27.337 1.00 83.94 158 ARG A C 1
ATOM 1265 O O . ARG A 1 158 ? 16.774 4.394 27.975 1.00 83.94 158 ARG A O 1
ATOM 1272 N N . MET A 1 159 ? 14.688 3.716 27.457 1.00 78.56 159 MET A N 1
ATOM 1273 C CA . MET A 1 159 ? 14.661 2.561 28.361 1.00 78.56 159 MET A CA 1
ATOM 1274 C C . MET A 1 159 ? 15.768 1.556 28.028 1.00 78.56 159 MET A C 1
ATOM 1276 O O . MET A 1 159 ? 16.494 1.111 28.916 1.00 78.56 159 MET A O 1
ATOM 1280 N N . MET A 1 160 ? 15.969 1.264 26.744 1.00 79.44 160 MET A N 1
ATOM 1281 C CA . MET A 1 160 ? 17.007 0.358 26.266 1.00 79.44 160 MET A CA 1
ATOM 1282 C C . MET A 1 160 ? 18.414 0.913 26.549 1.00 79.44 160 MET A C 1
ATOM 1284 O O . MET A 1 160 ? 19.258 0.190 27.072 1.00 79.44 160 MET A O 1
ATOM 1288 N N . ARG A 1 161 ? 18.676 2.208 26.320 1.00 82.94 161 ARG A N 1
ATOM 1289 C CA . ARG A 1 161 ? 19.951 2.850 26.705 1.00 82.94 161 ARG A CA 1
ATOM 1290 C C . ARG A 1 161 ? 20.195 2.788 28.210 1.00 82.94 161 ARG A C 1
ATOM 1292 O O . ARG A 1 161 ? 21.325 2.537 28.623 1.00 82.94 161 ARG A O 1
ATOM 1299 N N . CYS A 1 162 ? 19.166 3.002 29.029 1.00 76.50 162 CYS A N 1
ATOM 1300 C CA . CYS A 1 162 ? 19.266 2.845 30.479 1.00 76.50 162 CYS A CA 1
ATOM 1301 C C . CYS A 1 162 ? 19.627 1.403 30.859 1.00 76.50 162 CYS A C 1
ATOM 1303 O O . CYS A 1 162 ? 20.550 1.196 31.646 1.00 76.50 162 CYS A O 1
ATOM 1305 N N .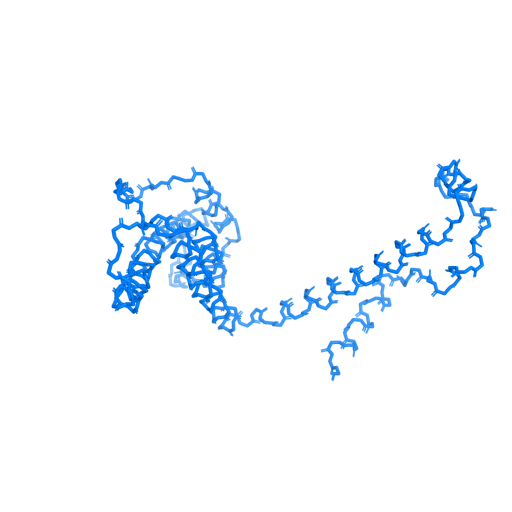 PHE A 1 163 ? 18.973 0.415 30.244 1.00 75.06 163 PHE A N 1
ATOM 1306 C CA . PHE A 1 163 ? 19.278 -1.003 30.430 1.00 75.06 163 PHE A CA 1
ATOM 1307 C C . PHE A 1 163 ? 20.718 -1.349 30.022 1.00 75.06 163 PHE A C 1
ATOM 1309 O O . PHE A 1 163 ? 21.426 -2.045 30.750 1.00 75.06 163 PHE A O 1
ATOM 1316 N N . PHE A 1 164 ? 21.203 -0.801 28.904 1.00 76.50 164 PHE A N 1
ATOM 1317 C CA . PHE A 1 164 ? 22.580 -1.015 28.462 1.00 76.50 164 PHE A CA 1
ATOM 1318 C C . PHE A 1 164 ? 23.621 -0.317 29.352 1.00 76.50 164 PHE A C 1
ATOM 1320 O O . PHE A 1 164 ? 24.704 -0.864 29.555 1.00 76.50 164 PHE A O 1
ATOM 1327 N N . LYS A 1 165 ? 23.297 0.832 29.958 1.00 75.75 165 LYS A N 1
ATOM 1328 C CA . LYS A 1 165 ? 24.179 1.515 30.923 1.00 75.75 165 LYS A CA 1
ATOM 1329 C C . LYS A 1 165 ? 24.255 0.833 32.296 1.00 75.75 165 LYS A C 1
ATOM 1331 O O . LYS A 1 165 ? 25.155 1.142 33.073 1.00 75.75 165 LYS A O 1
ATOM 1336 N N . LEU A 1 166 ? 23.354 -0.098 32.619 1.00 72.12 166 LEU A N 1
ATOM 1337 C CA . LEU A 1 166 ? 23.456 -0.904 33.838 1.00 72.12 166 LEU A CA 1
ATOM 1338 C C . LEU A 1 166 ? 24.606 -1.920 33.721 1.00 72.12 166 LEU A C 1
ATOM 1340 O O . LEU A 1 166 ? 24.652 -2.716 32.781 1.00 72.12 166 LEU A O 1
ATOM 1344 N N . SER A 1 167 ? 25.499 -1.924 34.717 1.00 71.38 167 SER A N 1
ATOM 1345 C CA . SER A 1 167 ? 26.552 -2.939 34.896 1.00 71.38 167 SER A CA 1
ATOM 1346 C C . SER A 1 167 ? 25.962 -4.358 34.937 1.00 71.38 167 SER A C 1
ATOM 1348 O O . SER A 1 167 ? 24.886 -4.566 35.507 1.00 71.38 167 SER A O 1
ATOM 1350 N N . GLN A 1 168 ? 26.667 -5.355 34.378 1.00 69.94 168 GLN A N 1
ATOM 1351 C CA . GLN A 1 168 ? 26.200 -6.752 34.304 1.00 69.94 168 GLN A CA 1
ATOM 1352 C C . GLN A 1 168 ? 25.743 -7.315 35.663 1.00 69.94 168 GLN A C 1
ATOM 1354 O O . GLN A 1 168 ? 24.770 -8.069 35.720 1.00 69.94 168 GLN A O 1
ATOM 1359 N N . LYS A 1 169 ? 26.390 -6.910 36.767 1.00 65.62 169 LYS A N 1
ATOM 1360 C CA . LYS A 1 169 ? 26.039 -7.344 38.133 1.00 65.62 169 LYS A CA 1
ATOM 1361 C C . LYS A 1 169 ? 24.636 -6.881 38.552 1.00 65.62 169 LYS A C 1
ATOM 1363 O O . LYS A 1 169 ? 23.922 -7.623 39.219 1.00 65.62 169 LYS A O 1
ATOM 1368 N N . ASN A 1 170 ? 24.220 -5.691 38.116 1.00 62.94 170 ASN A N 1
ATOM 1369 C CA . ASN A 1 170 ? 22.891 -5.144 38.394 1.00 62.94 170 ASN A CA 1
ATOM 1370 C C . ASN A 1 170 ? 21.832 -5.684 37.424 1.00 62.94 170 ASN A C 1
ATOM 1372 O O . ASN A 1 170 ? 20.692 -5.873 37.836 1.00 62.94 170 ASN A O 1
ATOM 1376 N N . ARG A 1 171 ? 22.203 -6.020 36.178 1.00 65.12 171 ARG A N 1
ATOM 1377 C CA . ARG A 1 171 ? 21.281 -6.669 35.225 1.00 65.12 171 ARG A CA 1
ATOM 1378 C C . ARG A 1 171 ? 20.781 -8.025 35.735 1.00 65.12 171 ARG A C 1
ATOM 1380 O O . ARG A 1 171 ? 19.590 -8.294 35.646 1.00 65.12 171 ARG A O 1
ATOM 1387 N N . ARG A 1 172 ? 21.660 -8.837 36.341 1.00 65.81 172 ARG A N 1
ATOM 1388 C CA . ARG A 1 172 ? 21.280 -10.130 36.950 1.00 65.81 172 ARG A CA 1
ATOM 1389 C C . ARG A 1 172 ? 20.345 -9.970 38.152 1.00 65.81 172 ARG A C 1
ATOM 1391 O O . ARG A 1 172 ? 19.445 -10.777 38.327 1.00 65.81 172 ARG A O 1
ATOM 1398 N N . ARG A 1 173 ? 20.517 -8.912 38.955 1.00 63.31 173 ARG A N 1
ATOM 1399 C CA . ARG A 1 173 ? 19.628 -8.634 40.098 1.00 63.31 173 ARG A CA 1
ATOM 1400 C C . ARG A 1 173 ? 18.222 -8.249 39.650 1.00 63.31 173 ARG A C 1
ATOM 1402 O O . ARG A 1 173 ? 17.270 -8.721 40.243 1.00 63.31 173 ARG A O 1
ATOM 1409 N N . VAL A 1 174 ? 18.100 -7.445 38.593 1.00 62.53 174 VAL A N 1
ATOM 1410 C CA . VAL A 1 174 ? 16.793 -7.038 38.049 1.00 62.53 174 VAL A CA 1
ATOM 1411 C C . VAL A 1 174 ? 16.095 -8.195 37.326 1.00 62.53 174 VAL A C 1
ATOM 1413 O O . VAL A 1 174 ? 14.889 -8.334 37.465 1.00 62.53 174 VAL A O 1
ATOM 1416 N N . ALA A 1 175 ? 16.831 -9.053 36.609 1.00 65.88 175 ALA A N 1
ATOM 1417 C CA . ALA A 1 175 ? 16.261 -10.240 35.958 1.00 65.88 175 ALA A CA 1
ATOM 1418 C C . ALA A 1 175 ? 15.789 -11.315 36.957 1.00 65.88 175 ALA A C 1
ATOM 1420 O O . ALA A 1 175 ? 14.843 -12.039 36.670 1.00 65.88 175 ALA A O 1
ATOM 1421 N N . ASN A 1 176 ? 16.423 -11.393 38.132 1.00 61.78 176 ASN A N 1
ATOM 1422 C CA . ASN A 1 176 ? 16.024 -12.304 39.209 1.00 61.78 176 ASN A CA 1
ATOM 1423 C C . ASN A 1 176 ? 14.889 -11.747 40.091 1.00 61.78 176 ASN A C 1
ATOM 1425 O O . ASN A 1 176 ? 14.430 -12.442 40.995 1.00 61.78 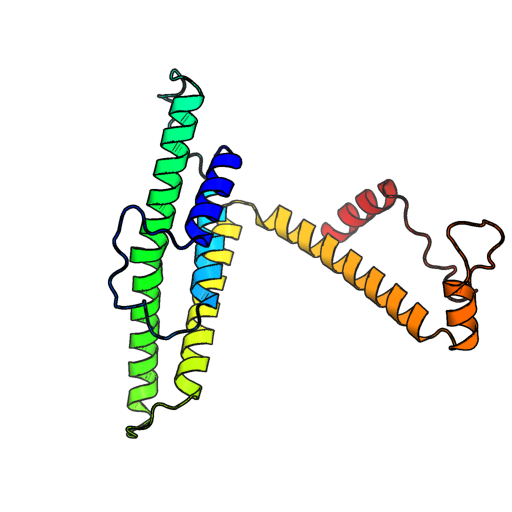176 ASN A O 1
ATOM 1429 N N . CYS A 1 177 ? 14.430 -10.513 39.857 1.00 60.12 177 CYS A N 1
ATOM 1430 C CA . CYS A 1 177 ? 13.243 -9.973 40.513 1.00 60.12 177 CYS A CA 1
ATOM 1431 C C . CYS A 1 177 ? 12.000 -10.300 39.672 1.00 60.12 177 CYS A C 1
ATOM 1433 O O . CYS A 1 177 ? 11.840 -9.791 38.564 1.00 60.12 177 CYS A O 1
ATOM 1435 N N . ALA A 1 178 ? 11.105 -11.129 40.209 1.00 56.66 178 ALA A N 1
ATOM 1436 C CA . ALA A 1 178 ? 9.765 -11.329 39.658 1.00 56.66 178 ALA A CA 1
ATOM 1437 C C . ALA A 1 178 ? 8.897 -10.053 39.831 1.00 56.66 178 ALA A C 1
ATOM 1439 O O . ALA A 1 178 ? 9.162 -9.252 40.735 1.00 56.66 178 ALA A O 1
ATOM 1440 N N . PRO A 1 179 ? 7.874 -9.815 38.986 1.00 57.56 179 PRO A N 1
ATOM 1441 C CA . PRO A 1 179 ? 7.040 -8.613 39.081 1.00 57.56 179 PRO A CA 1
ATOM 1442 C C . PRO A 1 179 ? 6.023 -8.705 40.241 1.00 57.56 179 PRO A C 1
ATOM 1444 O O . PRO A 1 179 ? 5.607 -9.809 40.579 1.00 57.56 179 PRO A O 1
ATOM 1447 N N . PRO A 1 180 ? 5.474 -7.583 40.753 1.00 54.53 180 PRO A N 1
ATOM 1448 C CA . PRO A 1 180 ? 6.098 -6.319 41.119 1.00 54.53 180 PRO A CA 1
ATOM 1449 C C . PRO A 1 180 ? 6.198 -6.230 42.659 1.00 54.53 180 PRO A C 1
ATOM 1451 O O . PRO A 1 180 ? 5.223 -5.893 43.328 1.00 54.53 180 PRO A O 1
ATOM 1454 N N . ASP A 1 181 ? 7.368 -6.497 43.241 1.00 53.19 181 ASP A N 1
ATOM 1455 C CA . ASP A 1 181 ? 7.576 -6.224 44.669 1.00 53.19 181 ASP A CA 1
ATOM 1456 C C . ASP A 1 181 ? 7.872 -4.718 44.872 1.00 53.19 181 ASP A C 1
ATOM 1458 O O . ASP A 1 181 ? 8.869 -4.208 44.339 1.00 53.19 181 ASP A O 1
ATOM 1462 N N . PRO A 1 182 ? 7.043 -3.964 45.625 1.00 60.12 182 PRO A N 1
ATOM 1463 C CA . PRO A 1 182 ? 7.269 -2.543 45.902 1.00 60.12 182 PRO A CA 1
ATOM 1464 C C . PRO A 1 182 ? 8.578 -2.254 46.655 1.00 60.12 182 PRO A C 1
ATOM 1466 O O . PRO A 1 182 ? 8.986 -1.094 46.734 1.00 60.12 182 PRO A O 1
ATOM 1469 N N . ARG A 1 183 ? 9.262 -3.278 47.184 1.00 59.25 183 ARG A N 1
ATOM 1470 C CA . ARG A 1 183 ? 10.541 -3.140 47.895 1.00 59.25 183 ARG A CA 1
ATOM 1471 C C . ARG A 1 183 ? 11.767 -3.142 46.983 1.00 59.25 183 ARG A C 1
ATOM 1473 O O . ARG A 1 183 ? 12.873 -2.916 47.473 1.00 59.25 183 ARG A O 1
ATOM 1480 N N . CYS A 1 184 ? 11.618 -3.362 45.675 1.00 57.50 184 CYS A N 1
ATOM 1481 C CA . CYS A 1 184 ? 12.763 -3.311 44.770 1.00 57.50 184 CYS A CA 1
ATOM 1482 C C . CYS A 1 184 ? 13.316 -1.873 44.655 1.00 57.50 184 CYS A C 1
ATOM 1484 O O . CYS A 1 184 ? 12.597 -0.962 44.225 1.00 57.50 184 CYS A O 1
ATOM 1486 N N . PRO A 1 185 ? 14.603 -1.635 44.983 1.00 56.34 185 PRO A N 1
ATOM 1487 C CA . PRO A 1 185 ? 15.204 -0.315 44.864 1.00 56.34 185 PRO A CA 1
ATOM 1488 C C . PRO A 1 185 ? 15.264 0.096 43.389 1.00 56.34 185 PRO A C 1
ATOM 1490 O O . PRO A 1 185 ? 16.008 -0.477 42.592 1.00 56.34 185 PRO A O 1
ATOM 1493 N N . ARG A 1 186 ? 14.472 1.109 43.014 1.00 55.09 186 ARG A N 1
ATOM 1494 C CA . ARG A 1 186 ? 14.539 1.703 41.672 1.00 55.09 186 ARG A CA 1
ATOM 1495 C C . ARG A 1 186 ? 15.932 2.308 41.475 1.00 55.09 186 ARG A C 1
ATOM 1497 O O . ARG A 1 186 ? 16.349 3.107 42.320 1.00 55.09 186 ARG A O 1
ATOM 1504 N N . PRO A 1 187 ? 16.646 1.979 40.385 1.00 54.28 187 PRO A N 1
ATOM 1505 C CA . PRO A 1 187 ? 17.969 2.530 40.154 1.00 54.28 187 PRO A CA 1
ATOM 1506 C C . PRO A 1 187 ? 17.895 4.067 40.100 1.00 54.28 187 PRO A C 1
ATOM 1508 O O . PRO A 1 187 ? 17.003 4.617 39.444 1.00 54.28 187 PRO A O 1
ATOM 1511 N N . PRO A 1 188 ? 18.815 4.777 40.778 1.00 54.53 188 PRO A N 1
ATOM 1512 C CA . PRO A 1 188 ? 18.749 6.231 40.930 1.00 54.53 188 PRO A CA 1
ATOM 1513 C C . PRO A 1 188 ? 18.812 6.982 39.591 1.00 54.53 188 PRO A C 1
ATOM 1515 O O . PRO A 1 188 ? 18.253 8.069 39.485 1.00 54.53 188 PRO A O 1
ATOM 1518 N N . SER A 1 189 ? 19.392 6.382 38.543 1.00 53.28 189 SER A N 1
ATOM 1519 C CA . SER A 1 189 ? 19.496 6.984 37.205 1.00 53.28 189 SER A CA 1
ATOM 1520 C C . SER A 1 189 ? 18.225 6.898 36.344 1.00 53.28 189 SER A C 1
ATOM 1522 O O . SER A 1 189 ? 18.187 7.514 35.282 1.00 53.28 189 SER A O 1
ATOM 1524 N N . CYS A 1 190 ? 17.182 6.178 36.779 1.00 49.84 190 CYS A N 1
ATOM 1525 C CA . CYS A 1 190 ? 15.901 6.063 36.060 1.00 49.84 190 CYS A CA 1
ATOM 1526 C C . CYS A 1 190 ? 14.726 6.740 36.784 1.00 49.84 190 CYS A C 1
ATOM 1528 O O . CYS A 1 190 ? 13.581 6.595 36.357 1.00 49.84 190 CYS A O 1
ATOM 1530 N N . ARG A 1 191 ? 14.971 7.497 37.866 1.00 50.69 191 ARG A N 1
ATOM 1531 C CA . ARG A 1 191 ? 13.907 8.189 38.625 1.00 50.69 191 ARG A CA 1
ATOM 1532 C C . ARG A 1 191 ? 13.128 9.236 37.818 1.00 50.69 191 ARG A C 1
ATOM 1534 O O . ARG A 1 191 ? 12.054 9.630 38.256 1.00 50.69 191 ARG A O 1
ATOM 1541 N N . THR A 1 192 ? 13.618 9.654 36.654 1.00 51.06 192 THR A N 1
ATOM 1542 C CA . THR A 1 192 ? 12.954 10.635 35.780 1.00 51.06 192 THR A CA 1
ATOM 1543 C C . THR A 1 192 ? 11.972 10.036 34.774 1.00 51.06 192 THR A C 1
ATOM 1545 O O . THR A 1 192 ? 11.215 10.786 34.171 1.00 51.06 192 THR A O 1
ATOM 1548 N N . ALA A 1 193 ? 11.912 8.712 34.613 1.00 47.50 193 ALA A N 1
ATOM 1549 C CA . ALA A 1 193 ? 10.896 8.070 33.783 1.00 47.50 193 ALA A CA 1
ATOM 1550 C C . ALA A 1 193 ? 9.781 7.508 34.676 1.00 47.50 193 ALA A C 1
ATOM 1552 O O . ALA A 1 193 ? 9.699 6.302 34.911 1.00 47.50 193 ALA A O 1
ATOM 1553 N N . ARG A 1 194 ? 8.912 8.379 35.211 1.00 49.56 194 ARG A N 1
ATOM 1554 C CA . ARG A 1 194 ? 7.576 7.898 35.594 1.00 49.56 194 ARG A CA 1
ATOM 1555 C C . ARG A 1 194 ? 6.896 7.435 34.300 1.00 49.56 194 ARG A C 1
ATOM 1557 O O . ARG A 1 194 ? 6.886 8.215 33.349 1.00 49.56 194 ARG A O 1
ATOM 1564 N N . PRO A 1 195 ? 6.337 6.216 34.229 1.00 49.12 195 PRO A N 1
ATOM 1565 C CA . PRO A 1 195 ? 5.354 5.933 33.199 1.00 49.12 195 PRO A CA 1
ATOM 1566 C C . PRO A 1 195 ? 4.207 6.923 33.424 1.00 49.12 195 PRO A C 1
ATOM 1568 O O . PRO A 1 195 ? 3.543 6.874 34.459 1.00 49.12 195 PRO A O 1
ATOM 1571 N N . LEU A 1 196 ? 4.067 7.888 32.512 1.00 49.94 196 LEU A N 1
ATOM 1572 C CA . LEU A 1 196 ? 2.921 8.791 32.478 1.00 49.94 196 LEU A CA 1
ATOM 1573 C C . LEU A 1 196 ? 1.664 7.927 32.484 1.00 49.94 196 LEU A C 1
ATOM 1575 O O . LEU A 1 196 ? 1.584 6.940 31.745 1.00 49.94 196 LEU A O 1
ATOM 1579 N N . SER A 1 197 ? 0.705 8.267 33.344 1.00 50.75 197 SER A N 1
ATOM 1580 C CA . SER A 1 197 ? -0.577 7.573 33.326 1.00 50.75 197 SER A CA 1
ATOM 1581 C C . SER A 1 197 ? -1.181 7.708 31.923 1.00 50.75 197 SER A C 1
ATOM 1583 O O . SER A 1 197 ? -1.002 8.735 31.263 1.00 50.75 197 SER A O 1
ATOM 1585 N N . SER A 1 198 ? -1.898 6.691 31.432 1.00 52.34 198 SER A N 1
ATOM 1586 C CA . SER A 1 198 ? -2.472 6.720 30.074 1.00 52.34 198 SER A CA 1
ATOM 1587 C C . SER A 1 198 ? -3.336 7.960 29.789 1.00 52.34 198 SER A C 1
ATOM 1589 O O . SER A 1 198 ? -3.536 8.297 28.625 1.00 52.34 198 SER A O 1
ATOM 1591 N N . ARG A 1 199 ? -3.828 8.659 30.827 1.00 52.12 199 ARG A N 1
ATOM 1592 C CA . ARG A 1 199 ? -4.564 9.927 30.697 1.00 52.12 199 ARG A CA 1
ATOM 1593 C C . ARG A 1 199 ? -3.651 11.122 30.409 1.00 52.12 199 ARG A C 1
ATOM 1595 O O . ARG A 1 199 ? -3.953 11.879 29.493 1.00 52.12 199 ARG A O 1
ATOM 1602 N N . GLU A 1 200 ? -2.521 11.257 31.102 1.00 54.50 200 GLU A N 1
ATOM 1603 C CA . GLU A 1 200 ? -1.548 12.327 30.816 1.00 54.50 200 GLU A CA 1
ATOM 1604 C C . GLU A 1 200 ? -0.862 12.125 29.457 1.00 54.50 200 GLU A C 1
ATOM 1606 O O . GLU A 1 200 ? -0.592 13.090 28.748 1.00 54.50 200 GLU A O 1
ATOM 1611 N N . TYR A 1 201 ? -0.658 10.870 29.037 1.00 52.28 201 TYR A N 1
ATOM 1612 C CA . TYR A 1 201 ? -0.078 10.559 27.726 1.00 52.28 201 TYR A CA 1
ATOM 1613 C C . TYR A 1 201 ? -0.953 11.037 26.556 1.00 52.28 201 TYR A C 1
ATOM 1615 O O . TYR A 1 201 ? -0.428 11.473 25.530 1.00 52.28 201 TYR A O 1
ATOM 1623 N N . LYS A 1 202 ? -2.284 10.980 26.712 1.00 51.19 202 LYS A N 1
ATOM 1624 C CA . LYS A 1 202 ? -3.237 11.466 25.703 1.00 51.19 202 LYS A CA 1
ATOM 1625 C C . LYS A 1 202 ? -3.192 12.995 25.605 1.00 51.19 202 LYS A C 1
ATOM 1627 O O . LYS A 1 202 ? -3.054 13.533 24.516 1.00 51.19 202 LYS A O 1
ATOM 1632 N N . GLN A 1 203 ? -3.175 13.674 26.752 1.00 57.66 203 GLN A N 1
ATOM 1633 C CA . GLN A 1 203 ? -3.174 15.137 26.835 1.00 57.66 203 GLN A CA 1
ATOM 1634 C C . GLN A 1 203 ? -1.853 15.770 26.350 1.00 57.66 203 GLN A C 1
ATOM 1636 O O . GLN A 1 203 ? -1.864 16.803 25.682 1.00 57.66 203 GLN A O 1
ATOM 1641 N N . GLU A 1 204 ? -0.707 15.137 26.626 1.00 55.09 204 GLU A N 1
ATOM 1642 C CA . GLU A 1 204 ? 0.598 15.617 26.151 1.00 55.09 204 GLU A CA 1
ATOM 1643 C C . GLU A 1 204 ? 0.857 15.277 24.670 1.00 55.09 204 GLU A C 1
ATOM 1645 O O . GLU A 1 204 ? 1.537 16.038 23.978 1.00 55.09 204 GLU A O 1
ATOM 1650 N N . SER A 1 205 ? 0.290 14.176 24.158 1.00 53.31 205 SER A N 1
ATOM 1651 C CA . SER A 1 205 ? 0.347 13.852 22.723 1.00 53.31 205 SER A CA 1
ATOM 1652 C C . SER A 1 205 ? -0.472 14.842 21.894 1.00 53.31 205 SER A C 1
ATOM 1654 O O . SER A 1 205 ? 0.041 15.348 20.897 1.00 53.31 205 SER A O 1
ATOM 1656 N N . ASP A 1 206 ? -1.678 15.199 22.350 1.00 53.59 206 ASP A N 1
ATOM 1657 C CA . ASP A 1 206 ? -2.509 16.218 21.695 1.00 53.59 206 ASP A CA 1
ATOM 1658 C C . ASP A 1 206 ? -1.809 17.594 21.717 1.00 53.59 206 ASP A C 1
ATOM 1660 O O . ASP A 1 206 ? -1.778 18.305 20.716 1.00 53.59 206 ASP A O 1
ATOM 1664 N N . SER A 1 207 ? -1.133 17.948 22.819 1.00 61.78 207 SER A N 1
ATOM 1665 C CA . SER A 1 207 ? -0.382 19.209 22.933 1.00 61.78 207 SER A CA 1
ATOM 1666 C C . SER A 1 207 ? 0.857 19.294 22.031 1.00 61.78 207 SER A C 1
ATOM 1668 O O . SER A 1 207 ? 1.186 20.389 21.570 1.00 61.78 207 SER A O 1
ATOM 1670 N N . LYS A 1 208 ? 1.591 18.194 21.824 1.00 56.59 208 LYS A N 1
ATOM 1671 C CA . LYS A 1 208 ? 2.845 18.204 21.045 1.00 56.59 208 LYS A CA 1
ATOM 1672 C C . LYS A 1 208 ? 2.636 18.054 19.549 1.00 56.59 208 LYS A C 1
ATOM 1674 O O . LYS A 1 208 ? 3.521 18.444 18.799 1.00 56.59 208 LYS A O 1
ATOM 1679 N N . CYS A 1 209 ? 1.511 17.488 19.129 1.00 54.31 209 CYS A N 1
ATOM 1680 C CA . CYS A 1 209 ? 1.201 17.338 17.713 1.00 54.31 209 CYS A CA 1
ATOM 1681 C C . CYS A 1 209 ? 0.484 18.577 17.115 1.00 54.31 209 CYS A C 1
ATOM 1683 O O . CYS A 1 209 ? 0.358 18.666 15.900 1.00 54.31 209 CYS A O 1
ATOM 1685 N N . HIS A 1 210 ? 0.079 19.551 17.946 1.00 57.28 210 HIS A N 1
ATOM 1686 C CA . HIS A 1 210 ? -0.541 20.825 17.535 1.00 57.28 210 HIS A CA 1
ATOM 1687 C C . HIS A 1 210 ? 0.387 22.064 17.598 1.00 57.28 210 HIS A C 1
ATOM 1689 O O . HIS A 1 210 ? -0.083 23.176 17.354 1.00 57.28 210 HIS A O 1
ATOM 1695 N N . ARG A 1 211 ? 1.676 21.905 17.929 1.00 49.28 211 ARG A N 1
ATOM 1696 C CA . ARG A 1 211 ? 2.705 22.966 17.856 1.00 49.28 211 ARG A CA 1
ATOM 1697 C C . ARG A 1 211 ? 3.637 22.732 16.681 1.00 49.28 211 ARG A C 1
ATOM 1699 O O . ARG A 1 211 ? 4.060 23.746 16.092 1.00 49.28 211 ARG A O 1
#

Organism: Drosophila ananassae (NCBI:txid7217)

pLDDT: mean 73.27, std 12.25, range [47.5, 89.62]

Radius of gyration: 25.28 Å; chains: 1; bounding box: 60×39×74 Å

InterPro domains:
  IPR032145 Protein of unknown function DUF4818 [PF16089] (30-143)

Sequence (211 aa):
MDGLAVMVAAFFQLLGGAFFFAQTTDRCSPAPTLGSWLFLLATLRYLWDVSIYPQRFNHMGRGWQLMIEIVAAIFLVELATMFIWCGIERFLFGLTNELLGESHCGCERSPYLYWISGLITFSAGAAVLWYVLKATDSTYYIQLFYCLLRTNVNNSIRMMRCFFKLSQKNRRRVANCAPPDPRCPRPPSCRTARPLSSREYKQESDSKCHR

Foldseek 3Di:
DPVVLLVVLVVCVVVVDDPPDDPPPPDLDPADCLLLVLLLVLLSLLLVLDPPDDPVPPPDDPVVSSVVSNVVSNVSSSCCSPPVLSVVLNVLLVVLCVVCVVVDPDPDPDVVSRVVSNVVSNVVSVVSSVVSCVVSVVVVVVLLVCLVVVVVVVVVVVVVVVLVPDDPVVNVVVVPDDPDDPPDDDPPVCPPDDPDDPVVVVVVSVVVSVD

Secondary structure (DSSP, 8-state):
--HHHHHHHHHHHHTT--SSS---SS-S-SS-THHHHHHHHHHHHHHHH---S-GGGTTS-HHHHHHHHHHHHHHHHHHIIIIIIHHHHHHHHHHHHHHHHTT----S--HHHHHHHHHHHHHHHHHHHHHHHHHTTTHHHHHHHHHHHHHHHHHHHHHHHHHHHS-HHHHHHHHT--TT-TTS---GGGTT-----HHHHHHHHHHHH--